Protein AF-A0A9P7DEC8-F1 (afdb_monomer_lite)

InterPro domains:
  IPR046521 Protein of unknown function DUF6698 [PF20414] (198-288)

Structure (mmCIF, N/CA/C/O backbone):
data_AF-A0A9P7DEC8-F1
#
_entry.id   AF-A0A9P7DEC8-F1
#
loop_
_atom_site.group_PDB
_atom_site.id
_atom_site.type_symbol
_atom_site.label_atom_id
_atom_site.label_alt_id
_atom_site.label_comp_id
_atom_site.label_asym_id
_atom_site.label_entity_id
_atom_site.label_seq_id
_atom_site.pdbx_PDB_ins_code
_atom_site.Cartn_x
_atom_site.Cartn_y
_atom_site.Cartn_z
_atom_site.occupancy
_atom_site.B_iso_or_equiv
_atom_site.auth_seq_id
_atom_site.auth_comp_id
_atom_site.auth_asym_id
_atom_site.auth_atom_id
_atom_site.pdbx_PDB_model_num
ATOM 1 N N . MET A 1 1 ? 18.904 -64.687 57.747 1.00 42.06 1 MET A N 1
ATOM 2 C CA . MET A 1 1 ? 20.093 -64.349 58.560 1.00 42.06 1 MET A CA 1
ATOM 3 C C . MET A 1 1 ? 20.927 -63.335 57.784 1.00 42.06 1 MET A C 1
ATOM 5 O O . MET A 1 1 ? 21.093 -63.550 56.596 1.00 42.06 1 MET A O 1
ATOM 9 N N . SER A 1 2 ? 21.363 -62.262 58.459 1.00 41.28 2 SER A N 1
ATOM 10 C CA . SER A 1 2 ? 22.351 -61.220 58.076 1.00 41.28 2 SER A CA 1
ATOM 11 C C . SER A 1 2 ? 22.176 -60.501 56.724 1.00 41.28 2 SER A C 1
ATOM 13 O O . SER A 1 2 ? 22.333 -61.101 55.676 1.00 41.28 2 SER A O 1
ATOM 15 N N . SER A 1 3 ? 21.764 -59.228 56.647 1.00 46.03 3 SER A N 1
ATOM 16 C CA . SER A 1 3 ? 22.391 -57.985 57.154 1.00 46.03 3 SER A CA 1
ATOM 17 C C . SER A 1 3 ? 23.745 -57.669 56.503 1.00 46.03 3 SER A C 1
ATOM 19 O O . SER A 1 3 ? 24.727 -58.303 56.864 1.00 46.03 3 SER A O 1
ATOM 21 N N . HIS A 1 4 ? 23.806 -56.650 55.625 1.00 46.88 4 HIS A N 1
ATOM 22 C CA . HIS A 1 4 ? 24.597 -55.422 55.854 1.00 46.88 4 HIS A CA 1
ATOM 23 C C . HIS A 1 4 ? 24.583 -54.399 54.687 1.00 46.88 4 HIS A C 1
ATOM 25 O O . HIS A 1 4 ? 24.879 -54.724 53.547 1.00 46.88 4 HIS A O 1
ATOM 31 N N . ARG A 1 5 ? 24.321 -53.139 55.085 1.00 43.47 5 ARG A N 1
ATOM 32 C CA . ARG A 1 5 ? 24.941 -51.847 54.693 1.00 43.47 5 ARG A CA 1
ATOM 33 C C . ARG A 1 5 ? 24.751 -51.222 53.283 1.00 43.47 5 ARG A C 1
ATOM 35 O O . ARG A 1 5 ? 25.344 -51.629 52.297 1.00 43.47 5 ARG A O 1
ATOM 42 N N . ARG A 1 6 ? 24.025 -50.084 53.297 1.00 48.94 6 ARG A N 1
ATOM 43 C CA . ARG A 1 6 ? 24.210 -48.820 52.514 1.00 48.94 6 ARG A CA 1
ATOM 44 C C . ARG A 1 6 ? 25.600 -48.174 52.817 1.00 48.94 6 ARG A C 1
ATOM 46 O O . ARG A 1 6 ? 26.180 -48.638 53.801 1.00 48.94 6 ARG A O 1
ATOM 53 N N . PRO A 1 7 ? 26.118 -47.091 52.157 1.00 55.97 7 PRO A N 1
ATOM 54 C CA . PRO A 1 7 ? 25.408 -46.001 51.442 1.00 55.97 7 PRO A CA 1
ATOM 55 C C . PRO A 1 7 ? 26.102 -45.372 50.199 1.00 55.97 7 PRO A C 1
ATOM 57 O O . PRO A 1 7 ? 27.240 -45.679 49.871 1.00 55.97 7 PRO A O 1
ATOM 60 N N . GLY A 1 8 ? 25.420 -44.420 49.546 1.00 45.41 8 GLY A N 1
ATOM 61 C CA . GLY A 1 8 ? 26.012 -43.540 48.529 1.00 45.41 8 GLY A CA 1
ATOM 62 C C . GLY A 1 8 ? 25.021 -42.515 47.976 1.00 45.41 8 GLY A C 1
ATOM 63 O O . GLY A 1 8 ? 24.227 -42.831 47.100 1.00 45.41 8 GLY A O 1
ATOM 64 N N . VAL A 1 9 ? 25.045 -41.315 48.553 1.00 48.75 9 VAL A N 1
ATOM 65 C CA . VAL A 1 9 ? 24.253 -40.124 48.211 1.00 48.75 9 VAL A CA 1
ATOM 66 C C . VAL A 1 9 ? 24.961 -39.344 47.103 1.00 48.75 9 VAL A C 1
ATOM 68 O O . VAL A 1 9 ? 26.158 -39.105 47.219 1.00 48.75 9 VAL A O 1
ATOM 71 N N . ALA A 1 10 ? 24.225 -38.874 46.095 1.00 43.75 10 ALA A N 1
ATOM 72 C CA . ALA A 1 10 ? 24.598 -37.700 45.308 1.00 43.75 10 ALA A CA 1
ATOM 73 C C . ALA A 1 10 ? 23.321 -37.000 44.823 1.00 43.75 10 ALA A C 1
ATOM 75 O O . ALA A 1 10 ? 22.647 -37.444 43.895 1.00 43.75 10 ALA A O 1
ATOM 76 N N . SER A 1 11 ? 22.976 -35.927 45.527 1.00 45.75 11 SER A N 1
ATOM 77 C CA . SER A 1 11 ? 21.953 -34.956 45.162 1.00 45.75 11 SER A CA 1
ATOM 78 C C . SER A 1 11 ? 22.576 -33.950 44.195 1.00 45.75 11 SER A C 1
ATOM 80 O O . SER A 1 11 ? 23.553 -33.300 44.557 1.00 45.75 11 SER A O 1
ATOM 82 N N . SER A 1 12 ? 22.021 -33.788 42.995 1.00 45.94 12 SER A N 1
ATOM 83 C CA . SER A 1 12 ? 22.336 -32.658 42.115 1.00 45.94 12 SER A CA 1
ATOM 84 C C . SER A 1 12 ? 21.104 -31.765 41.994 1.00 45.94 12 SER A C 1
ATOM 86 O O . SER A 1 12 ? 20.221 -31.998 41.166 1.00 45.94 12 SER A O 1
ATOM 88 N N . SER A 1 13 ? 21.041 -30.762 42.865 1.00 40.50 13 SER A N 1
ATOM 89 C CA . SER A 1 13 ? 20.207 -29.574 42.713 1.00 40.50 13 SER A CA 1
ATOM 90 C C . SER A 1 13 ? 20.691 -28.790 41.494 1.00 40.50 13 SER A C 1
ATOM 92 O O . SER A 1 13 ? 21.850 -28.386 41.433 1.00 40.50 13 SER A O 1
ATOM 94 N N . SER A 1 14 ? 19.817 -28.606 40.511 1.00 46.81 14 SER A N 1
ATOM 95 C CA . SER A 1 14 ? 20.011 -27.641 39.429 1.00 46.81 14 SER A CA 1
ATOM 96 C C . SER A 1 14 ? 19.002 -26.523 39.647 1.00 46.81 14 SER A C 1
ATOM 98 O O . SER A 1 14 ? 17.830 -26.649 39.301 1.00 46.81 14 SER A O 1
ATOM 100 N N . ASP A 1 15 ? 19.470 -25.461 40.295 1.00 49.22 15 ASP A N 1
ATOM 101 C CA . ASP A 1 15 ? 18.764 -24.189 40.366 1.00 49.22 15 ASP A CA 1
ATOM 102 C C . ASP A 1 15 ? 18.720 -23.557 38.961 1.00 49.22 15 ASP A C 1
ATOM 104 O O . ASP A 1 15 ? 19.733 -23.574 38.251 1.00 49.22 15 ASP A O 1
ATOM 108 N N . PRO A 1 16 ? 17.576 -23.012 38.516 1.00 61.03 16 PRO A N 1
ATOM 109 C CA . PRO A 1 16 ? 17.526 -22.199 37.311 1.00 61.03 16 PRO A CA 1
ATOM 110 C C . PRO A 1 16 ? 18.126 -20.809 37.590 1.00 61.03 16 PRO A C 1
ATOM 112 O O . PRO A 1 16 ? 17.883 -20.245 38.657 1.00 61.03 16 PRO A O 1
ATOM 115 N N . PRO A 1 17 ? 18.890 -20.229 36.649 1.00 56.72 17 PRO A N 1
ATOM 116 C CA . PRO A 1 17 ? 19.452 -18.900 36.826 1.00 56.72 17 PRO A CA 1
ATOM 117 C C . PRO A 1 17 ? 18.365 -17.825 36.731 1.00 56.72 17 PRO A C 1
ATOM 119 O O . PRO A 1 17 ? 17.584 -17.793 35.776 1.00 56.72 17 PRO A O 1
ATOM 122 N N . ASP A 1 18 ? 18.379 -16.924 37.712 1.00 43.38 18 ASP A N 1
ATOM 123 C CA . ASP A 1 18 ? 17.716 -15.626 37.678 1.00 43.38 18 ASP A CA 1
ATOM 124 C C . ASP A 1 18 ? 18.111 -14.867 36.405 1.00 43.38 18 ASP A C 1
ATOM 126 O O . ASP A 1 18 ? 19.265 -14.480 36.213 1.00 43.38 18 ASP A O 1
ATOM 130 N N . SER A 1 19 ? 17.135 -14.644 35.528 1.00 46.44 19 SER A N 1
ATOM 131 C CA . SER A 1 19 ? 17.256 -13.761 34.370 1.00 46.44 19 SER A CA 1
ATOM 132 C C . SER A 1 19 ? 16.466 -12.478 34.619 1.00 46.44 19 SER A C 1
ATOM 134 O O . SER A 1 19 ? 15.471 -12.206 33.947 1.00 46.44 19 SER A O 1
ATOM 136 N N . ASP A 1 20 ? 16.912 -11.708 35.609 1.00 40.16 20 ASP A N 1
ATOM 137 C CA . ASP A 1 20 ? 16.654 -10.274 35.689 1.00 40.16 20 ASP A CA 1
ATOM 138 C C . ASP A 1 20 ? 17.813 -9.528 35.016 1.00 40.16 20 ASP A C 1
ATOM 140 O O . ASP A 1 20 ? 18.965 -9.946 35.100 1.00 40.16 20 ASP A O 1
ATOM 144 N N . SER A 1 21 ? 17.496 -8.387 34.398 1.00 50.75 21 SER A N 1
ATOM 145 C CA . SER A 1 21 ? 18.398 -7.494 33.652 1.00 50.75 21 SER A CA 1
ATOM 146 C C . SER A 1 21 ? 18.650 -7.892 32.195 1.00 50.75 21 SER A C 1
ATOM 148 O O . SER A 1 21 ? 19.489 -8.730 31.897 1.00 50.75 21 SER A O 1
ATOM 150 N N . ILE A 1 22 ? 17.927 -7.238 31.277 1.00 38.53 22 ILE A N 1
ATOM 151 C CA . ILE A 1 22 ? 18.452 -6.450 30.139 1.00 38.53 22 ILE A CA 1
ATOM 152 C C . ILE A 1 22 ? 17.227 -5.930 29.368 1.00 38.53 22 ILE A C 1
ATOM 154 O O . ILE A 1 22 ? 16.686 -6.619 28.519 1.00 38.53 22 ILE A O 1
ATOM 158 N N . TYR A 1 23 ? 16.785 -4.704 29.659 1.00 37.09 23 TYR A N 1
ATOM 159 C CA . TYR A 1 23 ? 16.156 -3.806 28.676 1.00 37.09 23 TYR A CA 1
ATOM 160 C C . TYR A 1 23 ? 16.344 -2.360 29.145 1.00 37.09 23 TYR A C 1
ATOM 162 O O . TYR A 1 23 ? 15.423 -1.671 29.573 1.00 37.09 23 TYR A O 1
ATOM 170 N N . ALA A 1 24 ? 17.586 -1.896 29.049 1.00 43.28 24 ALA A N 1
ATOM 171 C CA . ALA A 1 24 ? 17.902 -0.481 28.973 1.00 43.28 24 ALA A CA 1
ATOM 172 C C . ALA A 1 24 ? 18.707 -0.266 27.690 1.00 43.28 24 ALA A C 1
ATOM 174 O O . ALA A 1 24 ? 19.912 -0.499 27.666 1.00 43.28 24 ALA A O 1
ATOM 175 N N . ARG A 1 25 ? 18.042 0.150 26.606 1.00 37.34 25 ARG A N 1
ATOM 176 C CA . ARG A 1 25 ? 18.685 0.914 25.529 1.00 37.34 25 ARG A CA 1
ATOM 177 C C . ARG A 1 25 ? 17.659 1.682 24.705 1.00 37.34 25 ARG A C 1
ATOM 179 O O . ARG A 1 25 ? 16.597 1.175 24.359 1.00 37.34 25 ARG A O 1
ATOM 186 N N . GLY A 1 26 ? 18.003 2.949 24.499 1.00 32.50 26 GLY A N 1
ATOM 187 C CA . GLY A 1 26 ? 17.147 4.038 24.063 1.00 32.50 26 GLY A CA 1
ATOM 188 C C . GLY A 1 26 ? 16.519 3.858 22.689 1.00 32.50 26 GLY A C 1
ATOM 189 O O . GLY A 1 26 ? 17.175 3.504 21.715 1.00 32.50 26 GLY A O 1
ATOM 190 N N . SER A 1 27 ? 15.238 4.205 22.621 1.00 35.66 27 SER A N 1
ATOM 191 C CA . SER A 1 27 ? 14.577 4.586 21.380 1.00 35.66 27 SER A CA 1
ATOM 192 C C . SER A 1 27 ? 14.987 6.018 21.030 1.00 35.66 27 SER A C 1
ATOM 194 O O . SER A 1 27 ? 14.482 6.976 21.611 1.00 35.66 27 SER A O 1
ATOM 196 N N . SER A 1 28 ? 15.924 6.157 20.093 1.00 37.62 28 SER A N 1
ATOM 197 C CA . SER A 1 28 ? 16.089 7.381 19.310 1.00 37.62 28 SER A CA 1
ATOM 198 C C . SER A 1 28 ? 14.991 7.382 18.249 1.00 37.62 28 SER A C 1
ATOM 200 O O . SER A 1 28 ? 15.060 6.650 17.265 1.00 37.62 28 SER A O 1
ATOM 202 N N . VAL A 1 29 ? 13.926 8.137 18.504 1.00 37.69 29 VAL A N 1
ATOM 203 C CA . VAL A 1 29 ? 12.874 8.410 17.525 1.00 37.69 29 VAL A CA 1
ATOM 204 C C . VAL A 1 29 ? 13.314 9.648 16.755 1.00 37.69 29 VAL A C 1
ATOM 206 O O . VAL A 1 29 ? 13.216 10.764 17.260 1.00 37.69 29 VAL A O 1
ATOM 209 N N . THR A 1 30 ? 13.813 9.464 15.535 1.00 39.16 30 THR A N 1
ATOM 210 C CA . THR A 1 30 ? 13.961 10.566 14.583 1.00 39.16 30 THR A CA 1
ATOM 211 C C . THR A 1 30 ? 12.569 10.965 14.105 1.00 39.16 30 THR A C 1
ATOM 213 O O . THR A 1 30 ? 11.905 10.236 13.368 1.00 39.16 30 THR A O 1
ATOM 216 N N . SER A 1 31 ? 12.117 12.120 14.575 1.00 33.78 31 SER A N 1
ATOM 217 C CA . SER A 1 31 ? 10.927 12.823 14.116 1.00 33.78 31 SER A CA 1
ATOM 218 C C . SER A 1 31 ? 11.066 13.199 12.639 1.00 33.78 31 SER A C 1
ATOM 220 O O . SER A 1 31 ? 11.892 14.043 12.294 1.00 33.78 31 SER A O 1
ATOM 222 N N . PHE A 1 32 ? 10.242 12.609 11.775 1.00 33.56 32 PHE A N 1
ATOM 223 C CA . PHE A 1 32 ? 9.966 13.170 10.454 1.00 33.56 32 PHE A CA 1
ATOM 224 C C . PHE A 1 32 ? 8.948 14.302 10.644 1.00 33.56 32 PHE A C 1
ATOM 226 O O . PHE A 1 32 ? 7.754 14.064 10.823 1.00 33.56 32 PHE A O 1
ATOM 233 N N . ASP A 1 33 ? 9.453 15.533 10.696 1.00 34.88 33 ASP A N 1
ATOM 234 C CA . ASP A 1 33 ? 8.650 16.751 10.666 1.00 34.88 33 ASP A CA 1
ATOM 235 C C . ASP A 1 33 ? 8.065 16.915 9.258 1.00 34.88 33 ASP A C 1
ATOM 237 O O . ASP A 1 33 ? 8.770 17.046 8.257 1.00 34.88 33 ASP A O 1
ATOM 241 N N . SER A 1 34 ? 6.747 16.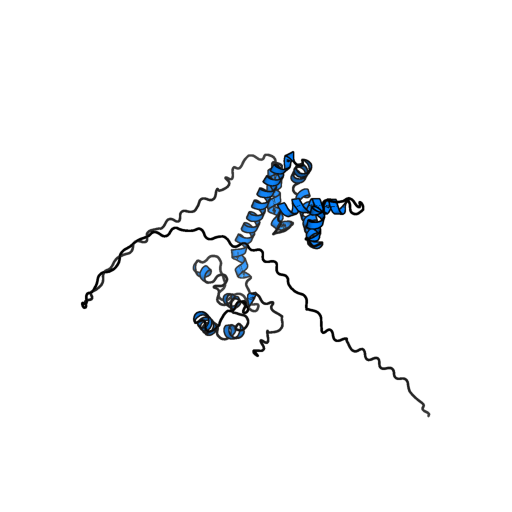833 9.161 1.00 37.81 34 SER A N 1
ATOM 242 C CA . SER A 1 34 ? 5.994 17.223 7.973 1.00 37.81 34 SER A CA 1
ATOM 243 C C . SER A 1 34 ? 4.748 17.946 8.446 1.00 37.81 34 SER A C 1
ATOM 245 O O . SER A 1 34 ? 3.626 17.455 8.338 1.00 37.81 34 SER A O 1
ATOM 247 N N . SER A 1 35 ? 4.975 19.118 9.033 1.00 36.97 35 SER A N 1
ATOM 248 C CA . SER A 1 35 ? 3.932 20.079 9.356 1.00 36.97 35 SER A CA 1
ATOM 249 C C . SER A 1 35 ? 3.588 20.915 8.108 1.00 36.97 35 SER A C 1
ATOM 251 O O . SER A 1 35 ? 4.439 21.658 7.611 1.00 36.97 35 SER A O 1
ATOM 253 N N . PRO A 1 36 ? 2.365 20.822 7.552 1.00 38.81 36 PRO A N 1
ATOM 254 C CA . PRO A 1 36 ? 1.931 21.701 6.473 1.00 38.81 36 PRO A CA 1
ATOM 255 C C . PRO A 1 36 ? 1.696 23.125 6.998 1.00 38.81 36 PRO A C 1
ATOM 257 O O . PRO A 1 36 ? 0.924 23.352 7.930 1.00 38.81 36 PRO A O 1
ATOM 260 N N . GLN A 1 37 ? 2.364 24.099 6.375 1.00 42.78 37 GLN A N 1
ATOM 261 C CA . GLN A 1 37 ? 2.234 25.520 6.699 1.00 42.78 37 GLN A CA 1
ATOM 262 C C . GLN A 1 37 ? 0.798 26.040 6.473 1.00 42.78 37 GLN A C 1
ATOM 264 O O . GLN A 1 37 ? 0.195 25.750 5.435 1.00 42.78 37 GLN A O 1
ATOM 269 N N . PRO A 1 38 ? 0.247 26.862 7.387 1.00 39.62 38 PRO A N 1
ATOM 270 C CA . PRO A 1 38 ? -1.066 27.468 7.215 1.00 39.62 38 PRO A CA 1
ATOM 271 C C . PRO A 1 38 ? -1.037 28.617 6.197 1.00 39.62 38 PRO A C 1
ATOM 273 O O . PRO A 1 38 ? -0.289 29.590 6.317 1.00 39.62 38 PRO A O 1
ATOM 276 N N . VAL A 1 39 ? -1.926 28.519 5.209 1.00 38.66 39 VAL A N 1
ATOM 277 C CA . VAL A 1 39 ? -2.214 29.561 4.218 1.00 38.66 39 VAL A CA 1
ATOM 278 C C . VAL A 1 39 ? -2.828 30.779 4.919 1.00 38.66 39 VAL A C 1
ATOM 280 O O . VAL A 1 39 ? -3.870 30.690 5.570 1.00 38.66 39 VAL A O 1
ATOM 283 N N . LYS A 1 40 ? -2.176 31.938 4.781 1.00 37.53 40 LYS A N 1
ATOM 284 C CA . LYS A 1 40 ? -2.627 33.230 5.315 1.00 37.53 40 LYS A CA 1
ATOM 285 C C . LYS A 1 40 ? -3.865 33.715 4.551 1.00 37.53 40 LYS A C 1
ATOM 287 O O . LYS A 1 40 ? -3.747 34.213 3.436 1.00 37.53 40 LYS A O 1
ATOM 292 N N . ILE A 1 41 ? -5.045 33.614 5.162 1.00 39.12 41 ILE A N 1
ATOM 293 C CA . ILE A 1 41 ? -6.266 34.283 4.686 1.00 39.12 41 ILE A CA 1
ATOM 294 C C . ILE A 1 41 ? -6.324 35.689 5.299 1.00 39.12 41 ILE A C 1
ATOM 296 O O . ILE A 1 41 ? -6.218 35.868 6.513 1.00 39.12 41 ILE A O 1
ATOM 300 N N . GLY A 1 42 ? -6.437 36.694 4.429 1.00 35.19 42 GLY A N 1
ATOM 301 C CA . GLY A 1 42 ? -6.367 38.113 4.761 1.00 35.19 42 GLY A CA 1
ATOM 302 C C . GLY A 1 42 ? -7.484 38.597 5.690 1.00 35.19 42 GLY A C 1
ATOM 303 O O . GLY A 1 42 ? -8.668 38.355 5.461 1.00 35.19 42 GLY A O 1
ATOM 304 N N . LYS A 1 43 ? -7.088 39.353 6.721 1.00 33.91 43 LYS A N 1
ATOM 305 C CA . LYS A 1 43 ? -7.984 40.119 7.594 1.00 33.91 43 LYS A CA 1
ATOM 306 C C . LYS A 1 43 ? -8.569 41.304 6.822 1.00 33.91 43 LYS A C 1
ATOM 308 O O . LYS A 1 43 ? -7.853 42.249 6.498 1.00 33.91 43 LYS A O 1
ATOM 313 N N . ARG A 1 44 ? -9.880 41.282 6.575 1.00 34.69 44 ARG A N 1
ATOM 314 C CA . ARG A 1 44 ? -10.648 42.482 6.220 1.00 34.69 44 ARG A CA 1
ATOM 315 C C . ARG A 1 44 ? -10.887 43.321 7.478 1.00 34.69 44 ARG A C 1
ATOM 317 O O . ARG A 1 44 ? -11.400 42.826 8.476 1.00 34.69 44 ARG A O 1
ATOM 324 N N . LYS A 1 45 ? -10.484 44.590 7.400 1.00 35.19 45 LYS A N 1
ATOM 325 C CA . LYS A 1 45 ? -10.819 45.681 8.323 1.00 35.19 45 LYS A CA 1
ATOM 326 C C . LYS A 1 45 ? -12.302 46.030 8.150 1.00 35.19 45 LYS A C 1
ATOM 328 O O . LYS A 1 45 ? -12.709 46.349 7.038 1.00 35.19 45 LYS A O 1
ATOM 333 N N . SER A 1 46 ? -13.068 46.058 9.234 1.00 36.06 46 SER A N 1
ATOM 334 C CA . SER A 1 46 ? -14.313 46.829 9.305 1.00 36.06 46 SER A CA 1
ATOM 335 C C . SER A 1 46 ? -14.418 47.470 10.683 1.00 36.06 46 SER A C 1
ATOM 337 O O . SER A 1 46 ? -14.528 46.796 11.703 1.00 36.06 46 SER A O 1
ATOM 339 N N . THR A 1 47 ? -14.301 48.788 10.672 1.00 32.81 47 THR A N 1
ATOM 340 C CA . THR A 1 47 ? -14.483 49.731 11.770 1.00 32.81 47 THR A CA 1
ATOM 341 C C . THR A 1 47 ? -15.965 50.042 11.961 1.00 32.81 47 THR A C 1
ATOM 343 O O . THR A 1 47 ? -16.605 50.416 10.982 1.00 32.81 47 THR A O 1
ATOM 346 N N . SER A 1 48 ? -16.466 50.000 13.196 1.00 33.66 48 SER A N 1
ATOM 347 C CA . SER A 1 48 ? -17.425 50.992 13.717 1.00 33.66 48 SER A CA 1
ATOM 348 C C . SER A 1 48 ? -17.710 50.743 15.200 1.00 33.66 48 SER A C 1
ATOM 350 O O . SER A 1 48 ? -18.126 49.653 15.589 1.00 33.66 48 SER A O 1
ATOM 352 N N . GLU A 1 49 ? -17.472 51.780 15.993 1.00 37.78 49 GLU A N 1
ATOM 353 C CA . GLU A 1 49 ? -17.763 51.921 17.422 1.00 37.78 49 GLU A CA 1
ATOM 354 C C . GLU A 1 49 ? -19.225 52.391 17.681 1.00 37.78 49 GLU A C 1
ATOM 356 O O . GLU A 1 49 ? -19.978 52.570 16.721 1.00 37.78 49 GLU A O 1
ATOM 361 N N . PRO A 1 50 ? -19.675 52.528 18.951 1.00 42.22 50 PRO A N 1
ATOM 362 C CA . PRO A 1 50 ? -21.008 52.118 19.389 1.00 42.22 50 PRO A CA 1
ATOM 363 C C . PRO A 1 50 ? -21.997 53.273 19.596 1.00 42.22 50 PRO A C 1
ATOM 365 O O . PRO A 1 50 ? -21.625 54.435 19.751 1.00 42.22 50 PRO A O 1
ATOM 368 N N . SER A 1 51 ? -23.279 52.934 19.745 1.00 33.28 51 SER A N 1
ATOM 369 C CA . SER A 1 51 ? -24.269 53.838 20.333 1.00 33.28 51 SER A CA 1
ATOM 370 C C . SER A 1 51 ? -25.305 53.101 21.193 1.00 33.28 51 SER A C 1
ATOM 372 O O . SER A 1 51 ? -25.479 51.886 21.135 1.00 33.28 51 SER A O 1
ATOM 374 N N . LYS A 1 52 ? -25.875 53.878 22.113 1.00 31.92 52 LYS A N 1
ATOM 375 C CA . LYS A 1 52 ? -26.442 53.513 23.413 1.00 31.92 52 LYS A CA 1
ATOM 376 C C . LYS A 1 52 ? -27.935 53.153 23.374 1.00 31.92 52 LYS A C 1
ATOM 378 O O . LYS A 1 52 ? -28.681 53.673 22.561 1.00 31.92 52 LYS A O 1
ATOM 383 N N . SER A 1 53 ? -28.336 52.421 24.421 1.00 31.20 53 SER A N 1
ATOM 384 C CA . SER A 1 53 ? -29.602 52.492 25.183 1.00 31.20 53 SER A CA 1
ATOM 385 C C . SER A 1 53 ? -30.952 52.331 24.471 1.00 31.20 53 SER A C 1
ATOM 387 O O . SER A 1 53 ? -31.305 53.140 23.626 1.00 31.20 53 SER A O 1
ATOM 389 N N . SER A 1 54 ? -31.807 51.444 25.000 1.00 34.84 54 SER A N 1
ATOM 390 C CA . SER A 1 54 ? -33.160 51.802 25.478 1.00 34.84 54 SER A CA 1
ATOM 391 C C . SER A 1 54 ? -33.933 50.575 25.990 1.00 34.84 54 SER A C 1
ATOM 393 O O . SER A 1 54 ? -33.907 49.499 25.402 1.00 34.84 54 SER A O 1
ATOM 395 N N . LYS A 1 55 ? -34.637 50.766 27.111 1.00 38.50 55 LYS A N 1
ATOM 396 C CA . LYS A 1 55 ? -35.608 49.854 27.734 1.00 38.50 55 LYS A CA 1
ATOM 397 C C . LYS A 1 55 ? -36.963 49.934 27.010 1.00 38.50 55 LYS A C 1
ATOM 399 O O . LYS A 1 55 ? -37.439 51.046 26.808 1.00 38.50 55 LYS A O 1
ATOM 404 N N . ARG A 1 56 ? -37.658 48.800 26.818 1.00 33.31 56 ARG A N 1
ATOM 405 C CA . ARG A 1 56 ? -39.122 48.570 27.035 1.00 33.31 56 ARG A CA 1
ATOM 406 C C . ARG A 1 56 ? -39.514 47.195 26.452 1.00 33.31 56 ARG A C 1
ATOM 408 O O . ARG A 1 56 ? -39.136 46.881 25.340 1.00 33.31 56 ARG A O 1
ATOM 415 N N . LYS A 1 57 ? -40.027 46.246 27.247 1.00 33.06 57 LYS A N 1
ATOM 416 C CA . LYS A 1 57 ? -41.421 46.023 27.715 1.00 33.06 57 LYS A CA 1
ATOM 417 C C . LYS A 1 57 ? -42.325 45.331 26.662 1.00 33.06 57 LYS A C 1
ATOM 419 O O . LYS A 1 57 ? -42.851 45.993 25.786 1.00 33.06 57 LYS A O 1
ATOM 424 N N . ARG A 1 58 ? -42.510 44.012 26.863 1.00 39.56 58 ARG A N 1
ATOM 425 C CA . ARG A 1 58 ? -43.657 43.107 26.570 1.00 39.56 58 ARG A CA 1
ATOM 426 C C . ARG A 1 58 ? -44.500 43.308 25.291 1.00 39.56 58 ARG A C 1
ATOM 428 O O . ARG A 1 58 ? -45.228 44.289 25.215 1.00 39.56 58 ARG A O 1
ATOM 435 N N . LYS A 1 59 ? -44.638 42.235 24.493 1.00 31.56 59 LYS A N 1
ATOM 436 C CA . LYS A 1 59 ? -45.912 41.523 24.199 1.00 31.56 59 LYS A CA 1
ATOM 437 C C . LYS A 1 59 ? -45.671 40.316 23.271 1.00 31.56 59 LYS A C 1
ATOM 439 O O . LYS A 1 59 ? -44.903 40.430 22.327 1.00 31.56 59 LYS A O 1
ATOM 444 N N . ALA A 1 60 ? -46.337 39.193 23.556 1.00 38.78 60 ALA A N 1
ATOM 445 C CA . ALA A 1 60 ? -46.604 38.125 22.583 1.00 38.78 60 ALA A CA 1
ATOM 446 C C . ALA A 1 60 ? -47.618 38.632 21.534 1.00 38.78 60 ALA A C 1
ATOM 448 O O . ALA A 1 60 ? -48.364 39.569 21.855 1.00 38.78 60 ALA A O 1
ATOM 449 N N . PRO A 1 61 ? -47.646 38.066 20.312 1.00 44.31 61 PRO A N 1
ATOM 450 C CA . PRO A 1 61 ? -48.611 36.986 20.061 1.00 44.31 61 PRO A CA 1
ATOM 451 C C . PRO A 1 61 ? -48.190 35.907 19.029 1.00 44.31 61 PRO A C 1
ATOM 453 O O . PRO A 1 61 ? -47.318 36.105 18.193 1.00 44.31 61 PRO A O 1
ATOM 456 N N . GLU A 1 62 ? -48.842 34.753 19.186 1.00 31.00 62 GLU A N 1
ATOM 457 C CA . GLU A 1 62 ? -49.446 33.833 18.199 1.00 31.00 62 GLU A CA 1
ATOM 458 C C . GLU A 1 62 ? -48.906 33.698 16.756 1.00 31.00 62 GLU A C 1
ATOM 460 O O . GLU A 1 62 ? -49.016 34.587 15.921 1.00 31.00 62 GLU A O 1
ATOM 465 N N . ASN A 1 63 ? -48.457 32.471 16.468 1.00 36.72 63 ASN A N 1
ATOM 466 C CA . ASN A 1 63 ? -49.034 31.512 15.509 1.00 36.72 63 ASN A CA 1
ATOM 467 C C . ASN A 1 63 ? -49.390 31.976 14.075 1.00 36.72 63 ASN A C 1
ATOM 469 O O . ASN A 1 63 ? -50.473 32.481 13.805 1.00 36.72 63 ASN A O 1
ATOM 473 N N . SER A 1 64 ? -48.518 31.633 13.129 1.00 34.09 64 SER A N 1
ATOM 474 C CA . SER A 1 64 ? -48.818 31.157 11.764 1.00 34.09 64 SER A CA 1
ATOM 475 C C . SER A 1 64 ? -47.508 30.511 11.278 1.00 34.09 64 SER A C 1
ATOM 477 O O . SER A 1 64 ? -46.438 31.068 11.478 1.00 34.09 64 SER A O 1
ATOM 479 N N . GLY A 1 65 ? -47.455 29.242 10.883 1.00 44.50 65 GLY A N 1
ATOM 480 C CA . GLY A 1 65 ? -48.220 28.686 9.778 1.00 44.50 65 GLY A CA 1
ATOM 481 C C . GLY A 1 65 ? -47.494 28.962 8.461 1.00 44.50 65 GLY A C 1
ATOM 482 O O . GLY A 1 65 ? -48.117 29.497 7.557 1.00 44.50 65 GLY A O 1
ATOM 483 N N . GLU A 1 66 ? -46.192 28.654 8.371 1.00 36.19 66 GLU A N 1
ATOM 484 C CA . GLU A 1 66 ? -45.438 28.715 7.113 1.00 36.19 66 GLU A CA 1
ATOM 485 C C . GLU A 1 66 ? -44.800 27.360 6.792 1.00 36.19 66 GLU A C 1
ATOM 487 O O . GLU A 1 66 ? -43.929 26.829 7.484 1.00 36.19 66 GLU A O 1
ATOM 492 N N . GLU A 1 67 ? -45.345 26.810 5.718 1.00 41.62 67 GLU A N 1
ATOM 4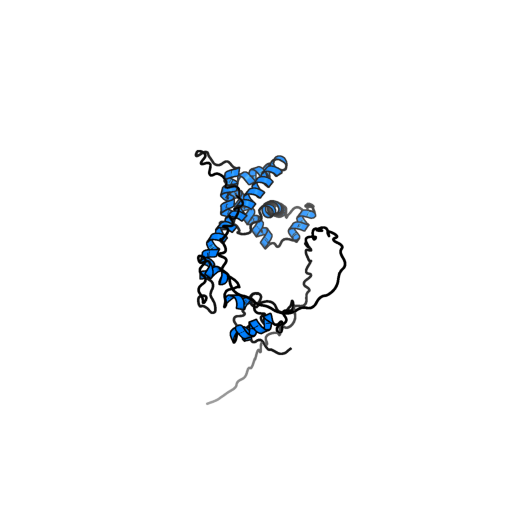93 C CA . GLU A 1 67 ? -44.966 25.645 4.946 1.00 41.62 67 GLU A CA 1
ATOM 494 C C . GLU A 1 67 ? -43.588 25.900 4.310 1.00 41.62 67 GLU A C 1
ATOM 496 O O . GLU A 1 67 ? -43.438 26.738 3.424 1.00 41.62 67 GLU A O 1
ATOM 501 N N . LEU A 1 68 ? -42.546 25.223 4.803 1.00 37.47 68 LEU A N 1
ATOM 502 C CA . LEU A 1 68 ? -41.203 25.318 4.229 1.00 37.47 68 LEU A CA 1
ATOM 503 C C . LEU A 1 68 ? -41.055 24.312 3.087 1.00 37.47 68 LEU A C 1
ATOM 505 O O . LEU A 1 68 ? -40.867 23.112 3.304 1.00 37.47 68 LEU A O 1
ATOM 509 N N . GLU A 1 69 ? -41.114 24.844 1.867 1.00 35.22 69 GLU A N 1
ATOM 510 C CA . GLU A 1 69 ? -40.685 24.192 0.636 1.00 35.22 69 GLU A CA 1
ATOM 511 C C . GLU A 1 69 ? -39.286 23.578 0.802 1.00 35.22 69 GLU A C 1
ATOM 513 O O . GLU A 1 69 ? -38.286 24.253 1.072 1.00 35.22 69 GLU A O 1
ATOM 518 N N . ILE A 1 70 ? -39.205 22.262 0.611 1.00 36.97 70 ILE A N 1
ATOM 519 C CA . ILE A 1 70 ? -37.942 21.531 0.553 1.00 36.97 70 ILE A CA 1
ATOM 520 C C . ILE A 1 70 ? -37.296 21.851 -0.796 1.00 36.97 70 ILE A C 1
ATOM 522 O O . ILE A 1 70 ? -37.574 21.215 -1.812 1.00 36.97 70 ILE A O 1
ATOM 526 N N . HIS A 1 71 ? -36.411 22.846 -0.805 1.00 34.44 71 HIS A N 1
ATOM 527 C CA . HIS A 1 71 ? -35.514 23.085 -1.926 1.00 34.44 71 HIS A CA 1
ATOM 528 C C . HIS A 1 71 ? -34.563 21.894 -2.100 1.00 34.44 71 HIS A C 1
ATOM 530 O O . HIS A 1 71 ? -33.649 21.653 -1.309 1.00 34.44 71 HIS A O 1
ATOM 536 N N . ASP A 1 72 ? -34.800 21.162 -3.183 1.00 38.28 72 ASP A N 1
ATOM 537 C CA . ASP A 1 72 ? -34.015 20.042 -3.677 1.00 38.28 72 ASP A CA 1
ATOM 538 C C . ASP A 1 72 ? -32.612 20.525 -4.100 1.00 38.28 72 ASP A C 1
ATOM 540 O O . ASP A 1 72 ? -32.378 21.021 -5.210 1.00 38.28 72 ASP A O 1
ATOM 544 N N . VAL A 1 73 ? -31.649 20.445 -3.177 1.00 38.69 73 VAL A N 1
ATOM 545 C CA . VAL A 1 73 ? -30.242 20.751 -3.454 1.00 38.69 73 VAL A CA 1
ATOM 546 C C . VAL A 1 73 ? -29.657 19.599 -4.269 1.00 38.69 73 VAL A C 1
ATOM 548 O O . VAL A 1 73 ? -29.096 18.640 -3.738 1.00 38.69 73 VAL A O 1
ATOM 551 N N . LYS A 1 74 ? -29.760 19.723 -5.598 1.00 37.94 74 LYS A N 1
ATOM 552 C CA . LYS A 1 74 ? -29.012 18.926 -6.580 1.00 37.94 74 LYS A CA 1
ATOM 553 C C . LYS A 1 74 ? -27.522 18.939 -6.231 1.00 37.94 74 LYS A C 1
ATOM 555 O O . LYS A 1 74 ? -26.786 19.870 -6.566 1.00 37.94 74 LYS A O 1
ATOM 560 N N . ALA A 1 75 ? -27.062 17.863 -5.599 1.00 42.81 75 ALA A N 1
ATOM 561 C CA . ALA A 1 75 ? -25.651 17.579 -5.421 1.00 42.81 75 ALA A CA 1
ATOM 562 C C . ALA A 1 75 ? -24.993 17.474 -6.805 1.00 42.81 75 ALA A C 1
ATOM 564 O O . ALA A 1 75 ? -25.234 16.535 -7.566 1.00 42.81 75 ALA A O 1
ATOM 565 N N . LYS A 1 76 ? -24.155 18.460 -7.143 1.00 40.59 76 LYS A N 1
ATOM 566 C CA . LYS A 1 76 ? -23.268 18.407 -8.305 1.00 40.59 76 LYS A CA 1
ATOM 567 C C . LYS A 1 76 ? -22.259 17.284 -8.075 1.00 40.59 76 LYS A C 1
ATOM 569 O O . LYS A 1 76 ? -21.214 17.480 -7.460 1.00 40.59 76 LYS A O 1
ATOM 574 N N . ALA A 1 77 ? -22.595 16.093 -8.559 1.00 42.34 77 ALA A N 1
ATOM 575 C CA . ALA A 1 77 ? -21.660 14.995 -8.698 1.00 42.34 77 ALA A CA 1
ATOM 576 C C . ALA A 1 77 ? -20.505 15.468 -9.590 1.00 42.34 77 ALA A C 1
ATOM 578 O O . ALA A 1 77 ? -20.676 15.685 -10.791 1.00 42.34 77 ALA A O 1
ATOM 579 N N . SER A 1 78 ? -19.338 15.666 -8.977 1.00 45.94 78 SER A N 1
ATOM 580 C CA . SER A 1 78 ? -18.080 15.853 -9.689 1.00 45.94 78 SER A CA 1
ATOM 581 C C . SER A 1 78 ? -17.885 14.647 -10.608 1.00 45.94 78 SER A C 1
ATOM 583 O O . SER A 1 78 ? -17.680 13.520 -10.147 1.00 45.94 78 SER A O 1
ATOM 585 N N . LYS A 1 79 ? -18.057 14.872 -11.915 1.00 44.41 79 LYS A N 1
ATOM 586 C CA . LYS A 1 79 ? -17.839 13.873 -12.959 1.00 44.41 79 LYS A CA 1
ATOM 587 C C . LYS A 1 79 ? -16.353 13.527 -12.962 1.00 44.41 79 LYS A C 1
ATOM 589 O O . LYS A 1 79 ? -15.558 14.192 -13.616 1.00 44.41 79 LYS A O 1
ATOM 594 N N . ARG A 1 80 ? -15.978 12.478 -12.226 1.00 51.84 80 ARG A N 1
ATOM 595 C CA . ARG A 1 80 ? -14.716 11.774 -12.470 1.00 51.84 80 ARG A CA 1
ATOM 596 C C . ARG A 1 80 ? -14.719 11.319 -13.934 1.00 51.84 80 ARG A C 1
ATOM 598 O O . ARG A 1 80 ? -15.768 10.846 -14.386 1.00 51.84 80 ARG A O 1
ATOM 605 N N . PRO A 1 81 ? -13.607 11.453 -14.672 1.00 38.81 81 PRO A N 1
ATOM 606 C CA . PRO A 1 81 ? -13.532 10.947 -16.030 1.00 38.81 81 PRO A CA 1
ATOM 607 C C . PRO A 1 81 ? -13.765 9.436 -15.981 1.00 38.81 81 PRO A C 1
ATOM 609 O O . PRO A 1 81 ? -12.947 8.673 -15.471 1.00 38.81 81 PRO A O 1
ATOM 612 N N . ARG A 1 82 ? -14.940 9.008 -16.452 1.00 42.78 82 ARG A N 1
ATOM 613 C CA . ARG A 1 82 ? -15.167 7.616 -16.823 1.00 42.78 82 ARG A CA 1
ATOM 614 C C . ARG A 1 82 ? -14.245 7.366 -18.006 1.00 42.78 82 ARG A C 1
ATOM 616 O O . ARG A 1 82 ? -14.439 7.991 -19.047 1.00 42.78 82 ARG A O 1
ATOM 623 N N . LEU A 1 83 ? -13.257 6.492 -17.823 1.00 49.97 83 LEU A N 1
ATOM 624 C CA . LEU A 1 83 ? -12.597 5.820 -18.936 1.00 49.97 83 LEU A CA 1
ATOM 625 C C . LEU A 1 83 ? -13.716 5.268 -19.816 1.00 49.97 83 LEU A C 1
ATOM 627 O O . LEU A 1 83 ? -14.497 4.422 -19.383 1.00 49.97 83 LEU A O 1
ATOM 631 N N . GLN A 1 84 ? -13.887 5.879 -20.985 1.00 42.84 84 GLN A N 1
ATOM 632 C CA . GLN A 1 84 ? -14.846 5.411 -21.965 1.00 42.84 84 GLN A CA 1
ATOM 633 C C . GLN A 1 84 ? -14.402 4.009 -22.362 1.00 42.84 84 GLN A C 1
ATOM 635 O O . GLN A 1 84 ? -13.293 3.833 -22.866 1.00 42.84 84 GLN A O 1
ATOM 640 N N . ASP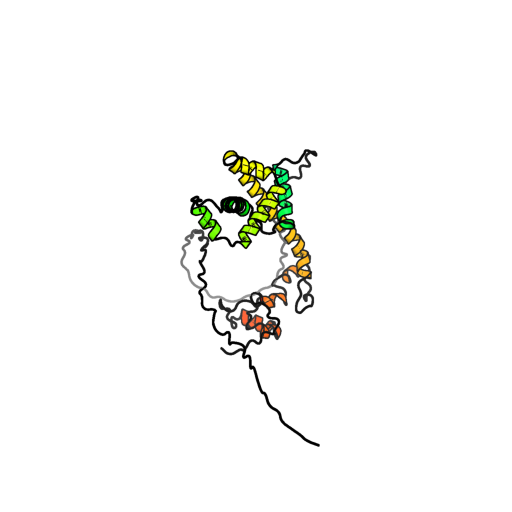 A 1 85 ? -15.272 3.034 -22.106 1.00 44.56 85 ASP A N 1
ATOM 641 C CA . ASP A 1 85 ? -15.167 1.663 -22.600 1.00 44.56 85 ASP A CA 1
ATOM 642 C C . ASP A 1 85 ? -15.385 1.687 -24.120 1.00 44.56 85 ASP A C 1
ATOM 644 O O . ASP A 1 85 ? -16.415 1.288 -24.664 1.00 44.56 85 ASP A O 1
ATOM 648 N N . ASN A 1 86 ? -14.405 2.240 -24.829 1.00 46.06 86 ASN A N 1
ATOM 649 C CA . ASN A 1 86 ? -14.291 2.087 -26.261 1.00 46.06 86 ASN A CA 1
ATOM 650 C C . ASN A 1 86 ? -13.837 0.650 -26.477 1.00 46.06 86 ASN A C 1
ATOM 652 O O . ASN A 1 86 ? -12.643 0.358 -26.445 1.00 46.06 86 ASN A O 1
ATOM 656 N N . ARG A 1 87 ? -14.819 -0.241 -26.656 1.00 52.06 87 ARG A N 1
ATOM 657 C CA . ARG A 1 87 ? -14.670 -1.600 -27.187 1.00 52.06 87 ARG A CA 1
ATOM 658 C C . ARG A 1 87 ? -14.007 -1.509 -28.569 1.00 52.06 87 ARG A C 1
ATOM 660 O O . ARG A 1 87 ? -14.663 -1.598 -29.600 1.00 52.06 87 ARG A O 1
ATOM 667 N N . LYS A 1 88 ? -12.701 -1.248 -28.584 1.00 53.72 88 LYS A N 1
ATOM 668 C CA . LYS A 1 88 ? -11.856 -1.388 -29.760 1.00 53.72 88 LYS A CA 1
ATOM 669 C C . LYS A 1 88 ? -11.733 -2.876 -30.055 1.00 53.72 88 LYS A C 1
ATOM 671 O O . LYS A 1 88 ? -11.713 -3.710 -29.150 1.00 53.72 88 LYS A O 1
ATOM 676 N N . GLU A 1 89 ? -11.739 -3.167 -31.344 1.00 54.53 89 GLU A N 1
ATOM 677 C CA . GLU A 1 89 ? -11.579 -4.481 -31.949 1.00 54.53 89 GLU A CA 1
ATOM 678 C C . GLU A 1 89 ? -10.454 -5.284 -31.283 1.00 54.53 89 GLU A C 1
ATOM 680 O O . GLU A 1 89 ? -9.511 -4.708 -30.744 1.00 54.53 89 GLU A O 1
ATOM 685 N N . LYS A 1 90 ? -10.576 -6.618 -31.315 1.00 59.78 90 LYS A N 1
ATOM 686 C CA . LYS A 1 90 ? -9.675 -7.617 -30.709 1.00 59.78 90 LYS A CA 1
ATOM 687 C C . LYS A 1 90 ? -8.250 -7.585 -31.305 1.00 59.78 90 LYS A C 1
ATOM 689 O O . LYS A 1 90 ? -7.792 -8.575 -31.867 1.00 59.78 90 LYS A O 1
ATOM 694 N N . GLY A 1 91 ? -7.557 -6.455 -31.222 1.00 70.31 91 GLY A N 1
ATOM 695 C CA . GLY A 1 91 ? -6.126 -6.346 -31.467 1.00 70.31 91 GLY A CA 1
ATOM 696 C C . GLY A 1 91 ? -5.348 -6.955 -30.305 1.00 70.31 91 GLY A C 1
ATOM 697 O O . GLY A 1 91 ? -5.828 -6.982 -29.169 1.00 70.31 91 GLY A O 1
ATOM 698 N N . ALA A 1 92 ? -4.149 -7.465 -30.586 1.00 82.50 92 ALA A N 1
ATOM 699 C CA . ALA A 1 92 ? -3.229 -7.880 -29.536 1.00 82.50 92 ALA A CA 1
ATOM 700 C C . ALA A 1 92 ? -2.960 -6.696 -28.589 1.00 82.50 92 ALA A C 1
ATOM 702 O O . ALA A 1 92 ? -2.745 -5.574 -29.047 1.00 82.50 92 ALA A O 1
ATOM 703 N N . LEU A 1 93 ? -2.991 -6.948 -27.276 1.00 88.19 93 LEU A N 1
ATOM 704 C CA . LEU A 1 93 ? -2.657 -5.947 -26.260 1.00 88.19 93 LEU A CA 1
ATOM 705 C C . LEU A 1 93 ? -1.253 -5.406 -26.530 1.00 88.19 93 LEU A C 1
ATOM 707 O O . LEU A 1 93 ? -0.319 -6.195 -26.716 1.00 88.19 93 LEU A O 1
ATOM 711 N N . THR A 1 94 ? -1.093 -4.082 -26.519 1.00 95.00 94 THR A N 1
ATOM 712 C CA . THR A 1 94 ? 0.238 -3.478 -26.634 1.00 95.00 94 THR A CA 1
ATOM 713 C C . THR A 1 94 ? 1.117 -3.924 -25.456 1.00 95.00 94 THR A C 1
ATOM 715 O O . THR A 1 94 ? 0.580 -4.265 -24.397 1.00 95.00 94 THR A O 1
ATOM 718 N N . PRO A 1 95 ? 2.458 -3.923 -25.577 1.00 96.38 95 PRO A N 1
ATOM 719 C CA . PRO A 1 95 ? 3.338 -4.276 -24.458 1.00 96.38 95 PRO A CA 1
ATOM 720 C C . PRO A 1 95 ? 3.044 -3.464 -23.185 1.00 96.38 95 PRO A C 1
ATOM 722 O O . PRO A 1 95 ? 3.006 -4.007 -22.083 1.00 96.38 95 PRO A O 1
ATOM 725 N N . ARG A 1 96 ? 2.712 -2.179 -23.354 1.00 96.50 96 ARG A N 1
ATOM 726 C CA . ARG A 1 96 ? 2.237 -1.294 -22.287 1.00 96.50 96 ARG A CA 1
ATOM 727 C C . ARG A 1 96 ? 0.931 -1.787 -21.658 1.00 96.50 96 ARG A C 1
ATOM 729 O O . ARG A 1 96 ? 0.857 -1.902 -20.438 1.00 96.50 96 ARG A O 1
ATOM 736 N N . ASP A 1 97 ? -0.079 -2.134 -22.459 1.00 96.50 97 ASP A N 1
ATOM 737 C CA . ASP A 1 97 ? -1.355 -2.655 -21.942 1.00 96.50 97 ASP A CA 1
ATOM 738 C C . ASP A 1 97 ? -1.175 -3.969 -21.172 1.00 96.50 97 ASP A C 1
ATOM 740 O O . ASP A 1 97 ? -1.878 -4.212 -20.192 1.00 96.50 97 ASP A O 1
ATOM 744 N N . GLN A 1 98 ? -0.214 -4.807 -21.573 1.00 96.38 98 GLN A N 1
ATOM 745 C CA . GLN A 1 98 ? 0.128 -6.033 -20.850 1.00 96.38 98 GLN A CA 1
ATOM 746 C C . GLN A 1 98 ? 0.702 -5.722 -19.460 1.00 96.38 98 GLN A C 1
ATOM 748 O O . GLN A 1 98 ? 0.269 -6.331 -18.479 1.00 96.38 98 GLN A O 1
ATOM 753 N N . CYS A 1 99 ? 1.597 -4.730 -19.343 1.00 98.19 99 CYS A N 1
ATOM 754 C CA . CYS A 1 99 ? 2.092 -4.241 -18.051 1.00 98.19 99 CYS A CA 1
ATOM 755 C C . CYS A 1 99 ? 0.945 -3.742 -17.159 1.00 98.19 99 CYS A C 1
ATOM 757 O O . CYS A 1 99 ? 0.848 -4.126 -15.991 1.00 98.19 99 CYS A O 1
ATOM 759 N N . LEU A 1 100 ? 0.036 -2.933 -17.712 1.00 98.00 100 LEU A N 1
ATOM 760 C CA . LEU A 1 100 ? -1.116 -2.398 -16.980 1.00 98.00 100 LEU A CA 1
ATOM 761 C C . LEU A 1 100 ? -2.099 -3.493 -16.554 1.00 98.00 100 LEU A C 1
ATOM 763 O O . LEU A 1 100 ? -2.611 -3.474 -15.434 1.00 98.00 100 LEU A O 1
ATOM 767 N N . HIS A 1 101 ? -2.346 -4.475 -17.420 1.00 96.81 101 HIS A N 1
ATOM 768 C CA . HIS A 1 101 ? -3.164 -5.635 -17.091 1.00 96.81 101 HIS A CA 1
ATOM 769 C C . HIS A 1 101 ? -2.539 -6.437 -15.941 1.00 96.81 101 HIS A C 1
ATOM 771 O O . HIS A 1 101 ? -3.222 -6.739 -14.960 1.00 96.81 101 HIS A O 1
ATOM 777 N N . PHE A 1 102 ? -1.232 -6.710 -16.009 1.00 98.19 102 PHE A N 1
ATOM 778 C CA . PHE A 1 102 ? -0.506 -7.410 -14.951 1.00 98.19 102 PHE A CA 1
ATOM 779 C C . PHE A 1 102 ? -0.515 -6.637 -13.623 1.00 98.19 102 PHE A C 1
ATOM 781 O O . PHE A 1 102 ? -0.684 -7.240 -12.560 1.00 98.19 102 PHE A O 1
ATOM 788 N N . ALA A 1 103 ? -0.438 -5.302 -13.659 1.00 98.31 103 ALA A N 1
ATOM 789 C CA . ALA A 1 103 ? -0.490 -4.465 -12.460 1.00 98.31 103 ALA A CA 1
ATOM 790 C C . ALA A 1 103 ? -1.748 -4.696 -11.611 1.00 98.31 103 ALA A C 1
ATOM 792 O O . ALA A 1 103 ? -1.691 -4.610 -10.384 1.00 98.31 103 ALA A O 1
ATOM 793 N N . ARG A 1 104 ? -2.877 -5.068 -12.232 1.00 97.88 104 ARG A N 1
ATOM 794 C CA . ARG A 1 104 ? -4.122 -5.380 -11.508 1.00 97.88 104 ARG A CA 1
ATOM 795 C C . ARG A 1 104 ? -4.028 -6.650 -10.658 1.00 97.88 104 ARG A C 1
ATOM 797 O O . ARG A 1 104 ? -4.837 -6.840 -9.748 1.00 97.88 104 ARG A O 1
ATOM 804 N N . TRP A 1 105 ? -3.081 -7.535 -10.957 1.00 97.81 105 TRP A N 1
ATOM 805 C CA . TRP A 1 105 ? -2.864 -8.784 -10.228 1.00 97.81 105 TRP A CA 1
ATOM 806 C C . TRP A 1 105 ? -1.878 -8.628 -9.064 1.00 97.81 105 TRP A C 1
ATOM 808 O O . TRP A 1 105 ? -1.983 -9.357 -8.078 1.00 97.81 105 TRP A O 1
ATOM 818 N N . ILE A 1 106 ? -0.977 -7.639 -9.124 1.00 98.25 106 ILE A N 1
ATOM 819 C CA . ILE A 1 106 ? 0.071 -7.407 -8.114 1.00 98.25 106 ILE A CA 1
ATOM 820 C C . ILE A 1 106 ? -0.479 -7.381 -6.673 1.00 98.25 106 ILE A C 1
ATOM 822 O O . ILE A 1 106 ? 0.048 -8.138 -5.853 1.00 98.25 106 ILE A O 1
ATOM 826 N N . PRO A 1 107 ? -1.561 -6.639 -6.341 1.00 97.56 107 PRO A N 1
ATOM 827 C CA . PRO A 1 107 ? -2.060 -6.575 -4.963 1.00 97.56 107 PRO A CA 1
ATOM 828 C C . PRO A 1 107 ? -2.608 -7.901 -4.428 1.00 97.56 107 PRO A C 1
ATOM 830 O O . PRO A 1 107 ? -2.732 -8.068 -3.218 1.00 97.56 107 PRO A O 1
ATOM 833 N N . ARG A 1 108 ? -2.970 -8.824 -5.328 1.00 95.81 108 ARG A N 1
ATOM 834 C CA . ARG A 1 108 ? -3.628 -10.097 -5.007 1.00 95.81 108 ARG A CA 1
ATOM 835 C C . ARG A 1 108 ? -2.664 -11.281 -5.028 1.00 95.81 108 ARG A C 1
ATOM 837 O O . ARG A 1 108 ? -2.901 -12.255 -4.324 1.00 95.81 108 ARG A O 1
ATOM 844 N N . GLY A 1 109 ? -1.608 -11.213 -5.840 1.00 96.50 109 GLY A N 1
ATOM 845 C CA . GLY A 1 109 ? -0.698 -12.337 -6.085 1.00 96.50 109 GLY A CA 1
ATOM 846 C C . GLY A 1 109 ? 0.771 -12.103 -5.729 1.00 96.50 109 GLY A C 1
ATOM 847 O O . GLY A 1 109 ? 1.542 -13.064 -5.662 1.00 96.50 109 GLY A O 1
ATOM 848 N N . ILE A 1 110 ? 1.182 -10.851 -5.510 1.00 97.25 110 ILE A N 1
ATOM 849 C CA . ILE A 1 110 ? 2.575 -10.506 -5.196 1.00 97.25 110 ILE A CA 1
ATOM 850 C C . ILE A 1 110 ? 2.660 -9.861 -3.820 1.00 97.25 110 ILE A C 1
ATOM 852 O O . ILE A 1 110 ? 3.193 -10.481 -2.905 1.00 97.25 110 ILE A O 1
ATOM 856 N N . ASP A 1 111 ? 2.147 -8.640 -3.686 1.00 96.88 111 ASP A N 1
ATOM 857 C CA . ASP A 1 111 ? 2.190 -7.868 -2.447 1.00 96.88 111 ASP A CA 1
ATOM 858 C C . ASP A 1 111 ? 1.138 -6.748 -2.499 1.00 96.88 111 ASP A C 1
ATOM 860 O O . ASP A 1 111 ? 1.075 -5.973 -3.458 1.00 96.88 111 ASP A O 1
ATOM 864 N N . MET A 1 112 ? 0.299 -6.660 -1.463 1.00 95.50 112 MET A N 1
ATOM 865 C CA . MET A 1 112 ? -0.810 -5.699 -1.376 1.00 95.50 112 MET A CA 1
ATOM 866 C C . MET A 1 112 ? -0.344 -4.232 -1.269 1.00 95.50 112 MET A C 1
ATOM 868 O O . MET A 1 112 ? -1.084 -3.300 -1.620 1.00 95.50 112 MET A O 1
ATOM 872 N N . PHE A 1 113 ? 0.876 -4.011 -0.783 1.00 95.56 113 PHE A N 1
ATOM 873 C CA . PHE A 1 113 ? 1.477 -2.703 -0.541 1.00 9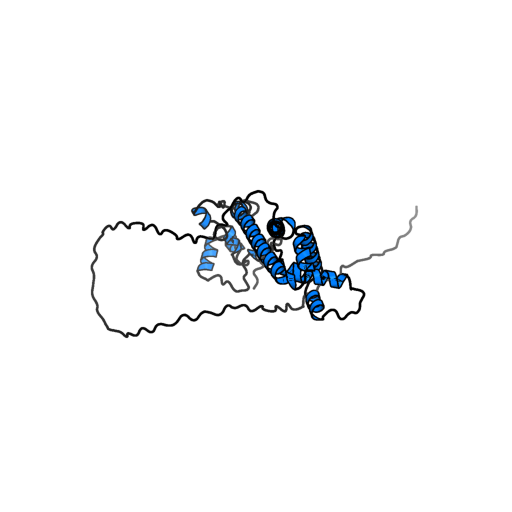5.56 113 PHE A CA 1
ATOM 874 C C . PHE A 1 113 ? 2.742 -2.474 -1.374 1.00 95.56 113 PHE A C 1
ATOM 876 O O . PHE A 1 113 ? 3.543 -1.608 -1.036 1.00 95.56 113 PHE A O 1
ATOM 883 N N . CYS A 1 114 ? 2.889 -3.193 -2.490 1.00 96.31 114 CYS A N 1
ATOM 884 C CA . CYS A 1 114 ? 4.008 -3.027 -3.407 1.00 96.31 114 CYS A CA 1
ATOM 885 C C . CYS A 1 114 ? 4.179 -1.557 -3.844 1.00 96.31 114 CYS A C 1
ATOM 887 O O . CYS A 1 114 ? 3.247 -0.945 -4.384 1.00 96.31 114 CYS A O 1
ATOM 889 N N . ILE A 1 115 ? 5.384 -1.018 -3.627 1.00 97.62 115 ILE A N 1
ATOM 890 C CA . ILE A 1 115 ? 5.819 0.295 -4.117 1.00 97.62 115 ILE A CA 1
ATOM 891 C C . ILE A 1 115 ? 6.771 0.059 -5.289 1.00 97.62 115 ILE A C 1
ATOM 893 O O . ILE A 1 115 ? 7.955 -0.222 -5.103 1.00 97.62 115 ILE A O 1
ATOM 897 N N . LEU A 1 116 ? 6.251 0.155 -6.511 1.00 97.81 116 LEU A N 1
ATOM 898 C CA . LEU A 1 116 ? 6.973 -0.230 -7.724 1.00 97.81 116 LEU A CA 1
ATOM 899 C C . LEU A 1 116 ? 8.273 0.550 -7.910 1.00 97.81 116 LEU A C 1
ATOM 901 O O . LEU A 1 116 ? 9.289 -0.050 -8.246 1.00 97.81 116 LEU A O 1
ATOM 905 N N . LYS A 1 117 ? 8.270 1.860 -7.643 1.00 96.88 117 LYS A N 1
ATOM 906 C CA . LYS A 1 117 ? 9.479 2.688 -7.781 1.00 96.88 117 LYS A CA 1
ATOM 907 C C . LYS A 1 117 ? 10.604 2.214 -6.869 1.00 96.88 117 LYS A C 1
ATOM 909 O O . LYS A 1 117 ? 11.743 2.128 -7.309 1.00 96.88 117 LYS A O 1
ATOM 914 N N . ASP A 1 118 ? 10.283 1.864 -5.626 1.00 96.00 118 ASP A N 1
ATOM 915 C CA . ASP A 1 118 ? 11.281 1.363 -4.684 1.00 96.00 118 ASP A CA 1
ATOM 916 C C . ASP A 1 118 ? 11.799 -0.003 -5.116 1.00 96.00 118 ASP A C 1
ATOM 918 O O . ASP A 1 118 ? 13.008 -0.213 -5.139 1.00 96.00 118 ASP A O 1
ATOM 922 N N . VAL A 1 119 ? 10.905 -0.902 -5.538 1.00 97.69 119 VAL A N 1
ATOM 923 C CA . VAL A 1 119 ? 11.282 -2.224 -6.057 1.00 97.69 119 VAL A CA 1
ATOM 924 C C . VAL A 1 119 ? 12.227 -2.101 -7.252 1.00 97.69 119 VAL A C 1
ATOM 926 O O . VAL A 1 119 ? 13.274 -2.737 -7.255 1.00 97.69 119 VAL A O 1
ATOM 929 N N . PHE A 1 120 ? 11.904 -1.257 -8.232 1.00 96.94 120 PHE A N 1
ATOM 930 C CA . PHE A 1 120 ? 12.706 -1.088 -9.448 1.00 96.94 120 PHE A CA 1
ATOM 931 C C . PHE A 1 120 ? 13.972 -0.253 -9.243 1.00 96.94 120 PHE A C 1
ATOM 933 O O . PHE A 1 120 ? 14.907 -0.380 -10.027 1.00 96.94 120 PHE A O 1
ATOM 940 N N . ARG A 1 121 ? 14.033 0.567 -8.191 1.00 93.88 121 ARG A N 1
ATOM 941 C CA . ARG A 1 121 ? 15.241 1.305 -7.809 1.00 93.88 121 ARG A CA 1
ATOM 942 C C . ARG A 1 121 ? 16.219 0.436 -7.024 1.00 93.88 121 ARG A C 1
ATOM 944 O O . ARG A 1 121 ? 17.411 0.483 -7.284 1.00 93.88 121 ARG A O 1
ATOM 951 N N . ILE A 1 122 ? 15.725 -0.325 -6.049 1.00 93.88 122 ILE A N 1
ATOM 952 C CA . ILE A 1 122 ? 16.566 -1.002 -5.052 1.00 93.88 122 ILE A CA 1
ATOM 953 C C . ILE A 1 122 ? 16.909 -2.435 -5.472 1.00 93.88 122 ILE A C 1
ATOM 955 O O . ILE A 1 122 ? 18.033 -2.874 -5.249 1.00 93.88 122 ILE A O 1
ATOM 959 N N . ALA A 1 123 ? 15.985 -3.179 -6.089 1.00 95.75 123 ALA A N 1
ATOM 960 C CA . ALA A 1 123 ? 16.238 -4.584 -6.418 1.00 95.75 123 ALA A CA 1
ATOM 961 C C . ALA A 1 123 ? 17.405 -4.799 -7.400 1.00 95.75 123 ALA A C 1
ATOM 963 O O . ALA A 1 123 ? 18.184 -5.715 -7.142 1.00 95.75 123 ALA A O 1
ATOM 964 N N . PRO A 1 124 ? 17.596 -3.976 -8.455 1.00 92.81 124 PRO A N 1
ATOM 965 C CA . PRO A 1 124 ? 18.774 -4.100 -9.312 1.00 92.81 124 PRO A CA 1
ATOM 966 C C . PRO A 1 124 ? 20.087 -3.874 -8.555 1.00 92.81 124 PRO A C 1
ATOM 968 O O . PRO A 1 124 ? 21.034 -4.616 -8.771 1.00 92.81 124 PRO A O 1
ATOM 971 N N . ILE A 1 125 ? 20.120 -2.918 -7.616 1.00 91.75 125 ILE A N 1
ATOM 972 C CA . ILE A 1 125 ? 21.297 -2.647 -6.771 1.00 91.75 125 ILE A CA 1
ATOM 973 C C . ILE A 1 125 ? 21.607 -3.859 -5.881 1.00 91.75 125 ILE A C 1
ATOM 975 O O . ILE A 1 125 ? 22.759 -4.251 -5.745 1.00 91.75 125 ILE A O 1
ATOM 979 N N . ILE A 1 126 ? 20.578 -4.489 -5.299 1.00 91.75 126 ILE A N 1
ATOM 980 C CA . ILE A 1 126 ? 20.743 -5.722 -4.511 1.00 91.75 126 ILE A CA 1
ATOM 981 C C . ILE A 1 126 ? 21.283 -6.862 -5.383 1.00 91.75 126 ILE A C 1
ATOM 983 O O . ILE A 1 126 ? 22.118 -7.637 -4.925 1.00 91.75 126 ILE A O 1
ATOM 987 N N . GLU A 1 127 ? 20.758 -7.024 -6.600 1.00 91.31 127 GLU A N 1
ATOM 988 C CA . GLU A 1 127 ? 21.167 -8.098 -7.509 1.00 91.31 127 GLU A CA 1
ATOM 989 C C . GLU A 1 127 ? 22.621 -7.931 -7.961 1.00 91.31 127 GLU A C 1
ATOM 991 O O . GLU A 1 127 ? 23.372 -8.903 -7.921 1.00 91.31 127 GLU A O 1
ATOM 996 N N . ASP A 1 128 ? 23.021 -6.701 -8.282 1.00 88.06 128 ASP A N 1
ATOM 997 C CA . ASP A 1 128 ? 24.389 -6.330 -8.648 1.00 88.06 128 ASP A CA 1
ATOM 998 C C . ASP A 1 128 ? 25.369 -6.554 -7.485 1.00 88.06 128 ASP A C 1
ATOM 1000 O O . ASP A 1 128 ? 26.331 -7.311 -7.611 1.00 88.06 128 ASP A O 1
ATOM 1004 N N . ALA A 1 129 ? 25.046 -6.033 -6.295 1.00 85.56 129 ALA A N 1
ATOM 1005 C CA . ALA A 1 129 ? 25.860 -6.225 -5.095 1.00 85.56 129 ALA A CA 1
ATOM 1006 C C . ALA A 1 129 ? 26.031 -7.707 -4.722 1.00 85.56 129 ALA A C 1
ATOM 1008 O O . ALA A 1 129 ? 27.067 -8.094 -4.196 1.00 85.56 129 ALA A O 1
ATOM 1009 N N . ARG A 1 130 ? 25.030 -8.559 -4.995 1.00 85.69 130 ARG A N 1
ATOM 1010 C CA . ARG A 1 130 ? 25.119 -10.014 -4.766 1.00 85.69 130 ARG A CA 1
ATOM 1011 C C . ARG A 1 130 ? 25.947 -10.745 -5.818 1.00 85.69 130 ARG A C 1
ATOM 1013 O O . ARG A 1 130 ? 26.491 -11.799 -5.504 1.00 85.69 130 ARG A O 1
ATOM 1020 N N . ALA A 1 131 ? 25.992 -10.241 -7.047 1.00 84.94 131 ALA A N 1
ATOM 1021 C CA . ALA A 1 131 ? 26.792 -10.819 -8.121 1.00 84.94 131 ALA A CA 1
ATOM 1022 C C . ALA A 1 131 ? 28.286 -10.485 -7.972 1.00 84.94 131 ALA A C 1
ATOM 1024 O O . ALA A 1 131 ? 29.121 -11.276 -8.400 1.00 84.94 131 ALA A O 1
ATOM 1025 N N . HIS A 1 132 ? 28.602 -9.359 -7.326 1.00 75.81 132 HIS A N 1
ATOM 1026 C CA . HIS A 1 132 ? 29.955 -8.818 -7.170 1.00 75.81 132 HIS A CA 1
ATOM 1027 C C . HIS A 1 132 ? 30.490 -8.880 -5.727 1.00 75.81 132 HIS A C 1
ATOM 1029 O O . HIS A 1 132 ? 31.332 -8.078 -5.348 1.00 75.81 132 HIS A O 1
ATOM 1035 N N . LEU A 1 133 ? 30.035 -9.845 -4.916 1.00 66.06 133 LEU A N 1
ATOM 1036 C CA . LEU A 1 133 ? 30.475 -10.008 -3.516 1.00 66.06 133 LEU A CA 1
ATOM 1037 C C . LEU A 1 133 ? 31.978 -10.322 -3.347 1.00 66.06 133 LEU A C 1
ATOM 1039 O O . LEU A 1 133 ? 32.466 -10.242 -2.222 1.00 66.06 133 LEU A O 1
ATOM 1043 N N . ASP A 1 134 ? 32.677 -10.680 -4.430 1.00 62.38 134 ASP A N 1
ATOM 1044 C CA . ASP A 1 134 ? 34.086 -11.105 -4.426 1.00 62.38 134 ASP A CA 1
ATOM 1045 C C . ASP A 1 134 ? 35.060 -10.050 -4.992 1.00 62.38 134 ASP A C 1
ATOM 1047 O O . ASP A 1 134 ? 36.272 -10.247 -4.920 1.00 62.38 134 ASP A O 1
ATOM 1051 N N . ASP A 1 135 ? 34.557 -8.942 -5.549 1.00 59.88 135 ASP A N 1
ATOM 1052 C CA . ASP A 1 135 ? 35.395 -7.821 -5.980 1.00 59.88 135 ASP A CA 1
ATOM 1053 C C . ASP A 1 135 ? 35.370 -6.752 -4.881 1.00 59.88 135 ASP A C 1
ATOM 1055 O O . ASP A 1 135 ? 34.323 -6.159 -4.618 1.00 59.88 135 ASP A O 1
ATOM 1059 N N . ASP A 1 136 ? 36.533 -6.445 -4.293 1.00 55.59 136 ASP A N 1
ATOM 1060 C CA . ASP A 1 136 ? 36.797 -5.236 -3.485 1.00 55.59 136 ASP A CA 1
ATOM 1061 C C . ASP A 1 136 ? 36.720 -3.963 -4.366 1.00 55.59 136 ASP A C 1
ATOM 1063 O O . ASP A 1 136 ? 37.563 -3.068 -4.315 1.00 55.59 136 ASP A O 1
ATOM 1067 N N . SER A 1 137 ? 35.744 -3.909 -5.269 1.00 56.59 137 SER A N 1
ATOM 1068 C CA . SER A 1 137 ? 35.435 -2.743 -6.068 1.00 56.59 137 SER A CA 1
ATOM 1069 C C . SER A 1 137 ? 34.721 -1.758 -5.159 1.00 56.59 137 SER A C 1
ATOM 1071 O O . SER A 1 137 ? 33.763 -2.125 -4.479 1.00 56.59 137 SER A O 1
ATOM 1073 N N . ASP A 1 138 ? 35.197 -0.513 -5.166 1.00 54.53 138 ASP A N 1
ATOM 1074 C CA . ASP A 1 138 ? 34.568 0.666 -4.570 1.00 54.53 138 ASP A CA 1
ATOM 1075 C C . ASP A 1 138 ? 33.164 0.901 -5.172 1.00 54.53 138 ASP A C 1
ATOM 1077 O O . ASP A 1 138 ? 32.919 1.875 -5.885 1.00 54.53 138 ASP A O 1
ATOM 1081 N N . ALA A 1 139 ? 32.230 -0.027 -4.958 1.00 56.91 139 ALA A N 1
ATOM 1082 C CA . ALA A 1 139 ? 30.834 0.135 -5.301 1.00 56.91 139 ALA A CA 1
ATOM 1083 C C . ALA A 1 139 ? 30.363 1.400 -4.587 1.00 56.91 139 ALA A C 1
ATOM 1085 O O . ALA A 1 139 ? 30.433 1.454 -3.358 1.00 56.91 139 ALA A O 1
ATOM 1086 N N . ASP A 1 140 ? 29.948 2.399 -5.380 1.00 65.31 140 ASP A N 1
ATOM 1087 C CA . ASP A 1 140 ? 29.585 3.755 -4.955 1.00 65.31 140 ASP A CA 1
ATOM 1088 C C . ASP A 1 140 ? 29.079 3.768 -3.506 1.00 65.31 140 ASP A C 1
ATOM 1090 O O . ASP A 1 140 ? 28.041 3.165 -3.213 1.00 65.31 140 ASP A O 1
ATOM 1094 N N . ASP A 1 141 ? 29.773 4.474 -2.603 1.00 67.94 141 ASP A N 1
ATOM 1095 C CA . ASP A 1 141 ? 29.451 4.568 -1.164 1.00 67.94 141 ASP A CA 1
ATOM 1096 C C . ASP A 1 141 ? 27.949 4.793 -0.895 1.00 67.94 141 ASP A C 1
ATOM 1098 O O . ASP A 1 141 ? 27.384 4.356 0.114 1.00 67.94 141 ASP A O 1
ATOM 1102 N N . MET A 1 142 ? 27.268 5.449 -1.837 1.00 68.06 142 MET A N 1
ATOM 1103 C CA . MET A 1 142 ? 25.830 5.686 -1.844 1.00 68.06 142 MET A CA 1
ATOM 1104 C C . MET A 1 142 ? 24.979 4.403 -1.928 1.00 68.06 142 MET A C 1
ATOM 1106 O O . MET A 1 142 ? 23.976 4.299 -1.217 1.00 68.06 142 MET A O 1
ATOM 1110 N N . HIS A 1 143 ? 25.342 3.422 -2.760 1.00 76.44 143 HIS A N 1
ATOM 1111 C CA . HIS A 1 143 ? 24.633 2.141 -2.881 1.00 76.44 143 HIS A CA 1
ATOM 1112 C C . HIS A 1 143 ? 24.798 1.297 -1.616 1.00 76.44 143 HIS A C 1
ATOM 1114 O O . HIS A 1 143 ? 23.807 0.799 -1.076 1.00 76.44 143 HIS A O 1
ATOM 1120 N N . ASN A 1 144 ? 26.017 1.226 -1.081 1.00 74.69 144 ASN A N 1
ATOM 1121 C CA . ASN A 1 144 ? 26.299 0.520 0.168 1.00 74.69 144 ASN A CA 1
ATOM 1122 C C . ASN A 1 144 ? 25.565 1.157 1.358 1.00 74.69 144 ASN A C 1
ATOM 1124 O O . ASN A 1 144 ? 24.949 0.451 2.160 1.00 74.69 144 ASN A O 1
ATOM 1128 N N . THR A 1 145 ? 25.519 2.491 1.420 1.00 80.88 145 THR A N 1
ATOM 1129 C CA . THR A 1 145 ? 24.746 3.221 2.438 1.00 80.88 145 THR A CA 1
ATOM 1130 C C . THR A 1 145 ? 23.244 2.942 2.324 1.00 80.88 145 THR A C 1
ATOM 1132 O O . THR A 1 145 ? 22.564 2.765 3.337 1.00 80.88 145 THR A O 1
ATOM 1135 N N . LEU A 1 146 ? 22.695 2.876 1.106 1.00 81.31 146 LEU A N 1
ATOM 1136 C CA . LEU A 1 146 ? 21.281 2.559 0.898 1.00 81.31 146 LEU A CA 1
ATOM 1137 C C . LEU A 1 146 ? 20.948 1.137 1.371 1.00 81.31 146 LEU A C 1
ATOM 1139 O O . LEU A 1 146 ? 19.951 0.950 2.067 1.00 81.31 146 LEU A O 1
ATOM 1143 N N . LEU A 1 147 ? 21.786 0.151 1.039 1.00 84.56 147 LEU A N 1
ATOM 1144 C CA . LEU A 1 147 ? 21.580 -1.247 1.424 1.00 84.56 147 LEU A CA 1
ATOM 1145 C C . LEU A 1 147 ? 21.759 -1.483 2.926 1.00 84.56 147 LEU A C 1
ATOM 1147 O O . LEU A 1 147 ? 20.985 -2.243 3.507 1.00 84.56 147 LEU A O 1
ATOM 1151 N N . ALA A 1 148 ? 22.711 -0.804 3.573 1.00 85.69 148 ALA A N 1
ATOM 1152 C CA . ALA A 1 148 ? 22.933 -0.903 5.018 1.00 85.69 148 ALA A CA 1
ATOM 1153 C C . ALA A 1 148 ? 21.712 -0.457 5.842 1.00 85.69 148 ALA A C 1
ATOM 1155 O O . ALA A 1 148 ? 21.476 -0.964 6.939 1.00 85.69 148 ALA A O 1
ATOM 1156 N N . ASN A 1 149 ? 20.902 0.455 5.297 1.00 88.81 149 ASN A N 1
ATOM 1157 C CA . ASN A 1 149 ? 19.682 0.946 5.936 1.00 88.81 149 ASN A CA 1
ATOM 1158 C C . ASN A 1 149 ? 18.461 0.030 5.731 1.00 88.81 149 ASN A C 1
ATOM 1160 O O . ASN A 1 149 ? 17.412 0.261 6.336 1.00 88.81 149 ASN A O 1
ATOM 1164 N N . ILE A 1 150 ? 18.566 -1.004 4.890 1.00 91.75 150 ILE A N 1
ATOM 1165 C CA . ILE A 1 150 ? 17.461 -1.908 4.559 1.00 91.75 150 ILE A CA 1
ATOM 1166 C C . ILE A 1 150 ? 17.765 -3.292 5.131 1.00 91.75 150 ILE A C 1
ATOM 1168 O O . ILE A 1 150 ? 18.779 -3.905 4.801 1.00 91.75 150 ILE A O 1
ATOM 1172 N N . SER A 1 151 ? 16.862 -3.821 5.962 1.00 94.06 151 SER A N 1
ATOM 1173 C CA . SER A 1 151 ? 17.026 -5.159 6.539 1.00 94.06 151 SER A CA 1
ATOM 1174 C C . SER A 1 151 ? 17.136 -6.237 5.456 1.00 94.06 151 SER A C 1
ATOM 1176 O O . SER A 1 151 ? 16.507 -6.147 4.399 1.00 94.06 151 SER A O 1
ATOM 1178 N N . LYS A 1 152 ? 17.896 -7.301 5.735 1.00 91.94 152 LYS A N 1
ATOM 1179 C CA . LYS A 1 152 ? 18.094 -8.415 4.794 1.00 91.94 152 LYS A CA 1
ATOM 1180 C C . LYS A 1 152 ? 16.771 -9.037 4.328 1.00 91.94 152 LYS A C 1
ATOM 1182 O O . LYS A 1 152 ? 16.599 -9.285 3.137 1.00 91.94 152 LYS A O 1
ATOM 1187 N N . ASP A 1 153 ? 15.813 -9.191 5.240 1.00 94.81 153 ASP A N 1
ATOM 1188 C CA . ASP A 1 153 ? 14.479 -9.715 4.923 1.00 94.81 153 ASP A CA 1
ATOM 1189 C C . ASP A 1 153 ? 13.728 -8.826 3.926 1.00 94.81 153 ASP A C 1
ATOM 1191 O O . ASP A 1 153 ? 13.094 -9.328 2.992 1.00 94.81 153 ASP A O 1
ATOM 1195 N N . MET A 1 154 ? 13.828 -7.502 4.094 1.00 94.00 154 MET A N 1
ATOM 1196 C CA . MET A 1 154 ? 13.230 -6.540 3.174 1.00 94.00 154 MET A CA 1
ATOM 1197 C C . MET A 1 154 ? 13.932 -6.583 1.814 1.00 94.00 154 MET A C 1
ATOM 1199 O O . MET A 1 154 ? 13.256 -6.630 0.790 1.00 94.00 154 MET A O 1
ATOM 1203 N N . GLN A 1 155 ? 15.267 -6.659 1.780 1.00 94.19 155 GLN A N 1
ATOM 1204 C CA . GLN A 1 155 ? 16.019 -6.820 0.530 1.00 94.19 155 GLN A CA 1
ATOM 1205 C C . GLN A 1 155 ? 15.573 -8.074 -0.240 1.00 94.19 155 GLN A C 1
ATOM 1207 O O . GLN A 1 155 ? 15.272 -8.008 -1.435 1.00 94.19 155 GLN A O 1
ATOM 1212 N N . ASP A 1 156 ? 15.457 -9.212 0.449 1.00 95.31 156 ASP A N 1
ATOM 1213 C CA . ASP A 1 156 ? 14.982 -10.459 -0.150 1.00 95.31 156 ASP A CA 1
ATOM 1214 C C . ASP A 1 156 ? 13.530 -10.349 -0.635 1.00 95.31 156 ASP A C 1
ATOM 1216 O O . ASP A 1 156 ? 13.186 -10.878 -1.696 1.00 95.31 156 ASP A O 1
ATOM 1220 N N . GLN A 1 157 ? 12.664 -9.647 0.101 1.00 96.12 157 GLN A N 1
ATOM 1221 C CA . GLN A 1 157 ? 11.294 -9.376 -0.333 1.00 96.12 157 GLN A CA 1
ATOM 1222 C C . GLN A 1 157 ? 11.264 -8.526 -1.608 1.00 96.12 157 GLN A C 1
ATOM 1224 O O . GLN A 1 157 ? 10.557 -8.887 -2.551 1.00 96.12 157 GLN A O 1
ATOM 1229 N N . MET A 1 158 ? 12.053 -7.453 -1.678 1.00 96.94 158 MET A N 1
ATOM 1230 C CA . MET A 1 158 ? 12.131 -6.576 -2.850 1.00 96.94 158 MET A CA 1
ATOM 1231 C C . MET A 1 158 ? 12.640 -7.318 -4.084 1.00 96.94 158 MET A C 1
ATOM 1233 O O . MET A 1 158 ? 12.016 -7.227 -5.142 1.00 96.94 158 MET A O 1
ATOM 1237 N N . LEU A 1 159 ? 13.693 -8.128 -3.944 1.00 96.69 159 LEU A N 1
ATOM 1238 C CA . LEU A 1 159 ? 14.226 -8.928 -5.046 1.00 96.69 159 LEU A CA 1
ATOM 1239 C C . LEU A 1 159 ? 13.208 -9.967 -5.545 1.00 96.69 159 LEU A C 1
ATOM 1241 O O . LEU A 1 159 ? 13.029 -10.136 -6.752 1.00 96.69 159 LEU A O 1
ATOM 1245 N N . ARG A 1 160 ? 12.481 -10.637 -4.636 1.00 97.81 160 ARG A N 1
ATOM 1246 C CA . ARG A 1 160 ? 11.399 -11.564 -5.015 1.00 97.81 160 ARG A CA 1
ATOM 1247 C C . ARG A 1 160 ? 10.268 -10.857 -5.761 1.00 97.81 160 ARG A C 1
ATOM 1249 O O . ARG A 1 160 ? 9.772 -11.402 -6.746 1.00 97.81 160 ARG A O 1
ATOM 1256 N N . MET A 1 161 ? 9.847 -9.677 -5.299 1.00 98.31 161 MET A N 1
ATOM 1257 C CA . MET A 1 161 ? 8.815 -8.886 -5.978 1.00 98.31 161 MET A CA 1
ATOM 1258 C C . MET A 1 161 ? 9.279 -8.466 -7.370 1.00 98.31 161 MET A C 1
ATOM 1260 O O . MET A 1 161 ? 8.559 -8.704 -8.336 1.00 98.31 161 MET A O 1
ATOM 1264 N N . PHE A 1 162 ? 10.493 -7.924 -7.482 1.00 98.38 162 PHE A N 1
ATOM 1265 C CA . PHE A 1 162 ? 11.088 -7.514 -8.751 1.00 98.38 162 PHE A CA 1
ATOM 1266 C C . PHE A 1 162 ? 11.092 -8.655 -9.772 1.00 98.38 162 PHE A C 1
ATOM 1268 O O . PHE A 1 162 ? 10.533 -8.505 -10.857 1.00 98.38 162 PHE A O 1
ATOM 1275 N N . LYS A 1 163 ? 11.606 -9.833 -9.390 1.00 97.88 163 LYS A N 1
ATOM 1276 C CA . LYS A 1 163 ? 11.645 -11.018 -10.263 1.00 97.88 163 LYS A CA 1
ATOM 1277 C C . LYS A 1 163 ? 10.254 -11.434 -10.729 1.00 97.88 163 LYS A C 1
ATOM 1279 O O . LYS A 1 163 ? 10.045 -11.639 -11.918 1.00 97.88 163 LYS A O 1
ATOM 1284 N N . LYS A 1 164 ? 9.274 -11.498 -9.821 1.00 98.31 164 LYS A N 1
ATOM 1285 C CA . LYS A 1 164 ? 7.885 -11.824 -10.187 1.00 98.31 164 LYS A CA 1
ATOM 1286 C C . LYS A 1 164 ? 7.276 -10.799 -11.145 1.00 98.31 164 LYS A C 1
ATOM 1288 O O . LYS A 1 164 ? 6.552 -11.191 -12.057 1.00 98.31 164 LYS A O 1
ATOM 1293 N N . ILE A 1 165 ? 7.550 -9.510 -10.940 1.00 98.31 165 ILE A N 1
ATOM 1294 C CA . ILE A 1 165 ? 7.007 -8.438 -11.780 1.00 98.31 165 ILE A CA 1
ATOM 1295 C C . ILE A 1 165 ? 7.630 -8.476 -13.173 1.00 98.31 165 ILE A C 1
ATOM 1297 O O . ILE A 1 165 ? 6.891 -8.434 -14.149 1.00 98.31 165 ILE A O 1
ATOM 1301 N N . ILE A 1 166 ? 8.951 -8.622 -13.279 1.00 97.75 166 ILE A N 1
ATOM 1302 C CA . ILE A 1 166 ? 9.639 -8.736 -14.570 1.00 97.75 166 ILE A CA 1
ATOM 1303 C C . ILE A 1 166 ? 9.178 -9.981 -15.339 1.00 97.75 166 ILE A C 1
ATOM 1305 O O . ILE A 1 166 ? 8.893 -9.881 -16.528 1.00 97.75 166 ILE A O 1
ATOM 1309 N N . T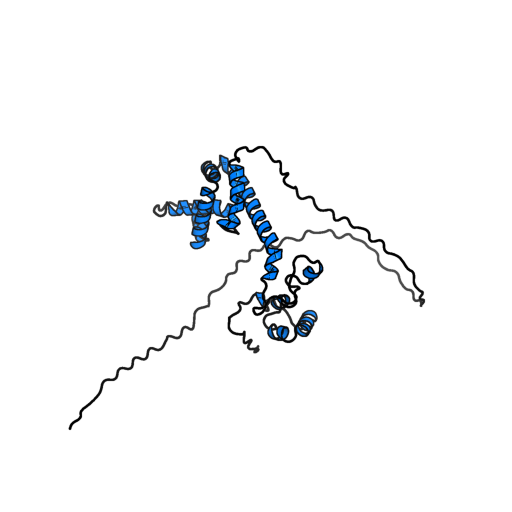HR A 1 167 ? 9.004 -11.125 -14.669 1.00 97.69 167 THR A N 1
ATOM 1310 C CA . THR A 1 167 ? 8.462 -12.337 -15.306 1.00 97.69 167 THR A CA 1
ATOM 1311 C C . THR A 1 167 ? 7.033 -12.139 -15.822 1.00 97.69 167 THR A C 1
ATOM 1313 O O . THR A 1 167 ? 6.680 -12.665 -16.874 1.00 97.69 167 THR A O 1
ATOM 1316 N N . GLY A 1 168 ? 6.195 -11.396 -15.092 1.00 96.81 168 GLY A N 1
ATOM 1317 C CA . GLY A 1 168 ? 4.805 -11.137 -15.478 1.00 96.81 168 GLY A CA 1
ATOM 1318 C C . GLY A 1 168 ? 4.611 -9.993 -16.478 1.00 96.81 168 GLY A C 1
ATOM 1319 O O . GLY A 1 168 ? 3.590 -9.942 -17.160 1.00 96.81 168 GLY A O 1
ATOM 1320 N N . ALA A 1 169 ? 5.582 -9.087 -16.572 1.00 97.31 169 ALA A N 1
ATOM 1321 C CA . ALA A 1 169 ? 5.571 -7.914 -17.436 1.00 97.31 169 ALA A CA 1
ATOM 1322 C C . ALA A 1 169 ? 6.948 -7.746 -18.115 1.00 97.31 169 ALA A C 1
ATOM 1324 O O . ALA A 1 169 ? 7.678 -6.797 -17.809 1.00 97.31 169 ALA A O 1
ATOM 1325 N N . PRO A 1 170 ? 7.316 -8.650 -19.047 1.00 97.06 170 PRO A N 1
ATOM 1326 C CA . PRO A 1 170 ? 8.667 -8.727 -19.617 1.00 97.06 170 PRO A CA 1
ATOM 1327 C C . PRO A 1 170 ? 9.089 -7.462 -20.367 1.00 97.06 170 PRO A C 1
ATOM 1329 O O . PRO A 1 170 ? 10.275 -7.148 -20.431 1.00 97.06 170 PRO A O 1
ATOM 1332 N N . TYR A 1 171 ? 8.132 -6.677 -20.865 1.00 97.56 171 TYR A N 1
ATOM 1333 C CA . TYR A 1 171 ? 8.415 -5.391 -21.495 1.00 97.56 171 TYR A CA 1
ATOM 1334 C C . TYR A 1 171 ? 9.169 -4.424 -20.567 1.00 97.56 171 TYR A C 1
ATOM 1336 O O . TYR A 1 171 ? 10.058 -3.709 -21.018 1.00 97.56 171 TYR A O 1
ATOM 1344 N N . LEU A 1 172 ? 8.922 -4.467 -19.252 1.00 97.62 172 LEU A N 1
ATOM 1345 C CA . LEU A 1 172 ? 9.675 -3.663 -18.283 1.00 97.62 172 LEU A CA 1
ATOM 1346 C C . LEU A 1 172 ? 11.172 -4.001 -18.300 1.00 97.62 172 LEU A C 1
ATOM 1348 O O . LEU A 1 172 ? 12.005 -3.112 -18.135 1.00 97.62 172 LEU A O 1
ATOM 1352 N N . GLN A 1 173 ? 11.529 -5.262 -18.558 1.00 96.44 173 GLN A N 1
ATOM 1353 C CA . GLN A 1 173 ? 12.922 -5.675 -18.707 1.00 96.44 173 GLN A CA 1
ATOM 1354 C C . GLN A 1 173 ? 13.569 -5.035 -19.937 1.00 96.44 173 GLN A C 1
ATOM 1356 O O . GLN A 1 173 ? 14.727 -4.627 -19.883 1.00 96.44 173 GLN A O 1
ATOM 1361 N N . GLU A 1 174 ? 12.834 -4.912 -21.043 1.00 96.25 174 GLU A N 1
ATOM 1362 C CA . GLU A 1 174 ? 13.322 -4.233 -22.247 1.00 96.25 174 GLU A CA 1
ATOM 1363 C C . GLU A 1 174 ? 13.548 -2.738 -22.013 1.00 96.25 174 GLU A C 1
ATOM 1365 O O . GLU A 1 174 ? 14.497 -2.166 -22.556 1.00 96.25 174 GLU A O 1
ATOM 1370 N N . LEU A 1 175 ? 12.698 -2.104 -21.202 1.00 96.94 175 LEU A N 1
ATOM 1371 C CA . LEU A 1 175 ? 12.853 -0.701 -20.824 1.00 96.94 175 LEU A CA 1
ATOM 1372 C C . LEU A 1 175 ? 14.083 -0.501 -19.935 1.00 96.94 175 LEU A C 1
ATOM 1374 O O . LEU A 1 175 ? 14.895 0.376 -20.224 1.00 96.94 175 LEU A O 1
ATOM 1378 N N . ILE A 1 176 ? 14.287 -1.372 -18.938 1.00 96.00 176 ILE A N 1
ATOM 1379 C CA . ILE A 1 176 ? 15.495 -1.368 -18.095 1.00 96.00 176 ILE A CA 1
ATOM 1380 C C . ILE A 1 176 ? 16.751 -1.531 -18.958 1.00 96.00 176 ILE A C 1
ATOM 1382 O O . ILE A 1 176 ? 17.690 -0.745 -18.847 1.00 96.00 176 ILE A O 1
ATOM 1386 N N . ARG A 1 177 ? 16.758 -2.505 -19.878 1.00 95.62 177 ARG A N 1
ATOM 1387 C CA . ARG A 1 177 ? 17.884 -2.739 -20.802 1.00 95.62 177 ARG A CA 1
ATOM 1388 C C . ARG A 1 177 ? 18.121 -1.576 -21.767 1.00 95.62 177 ARG A C 1
ATOM 1390 O O . ARG A 1 177 ? 19.238 -1.403 -22.243 1.00 95.62 177 ARG A O 1
ATOM 1397 N N . GLY A 1 178 ? 17.093 -0.777 -22.054 1.00 93.81 178 GLY A N 1
ATOM 1398 C CA . GLY A 1 178 ? 17.203 0.453 -22.839 1.00 93.81 178 GLY A CA 1
ATOM 1399 C C . GLY A 1 178 ? 17.952 1.586 -22.127 1.00 93.81 178 GLY A C 1
ATOM 1400 O O . GLY A 1 178 ? 18.310 2.577 -22.773 1.00 93.81 178 GLY A O 1
ATOM 1401 N N . GLY A 1 179 ? 18.206 1.448 -20.821 1.00 93.88 179 GLY A N 1
ATOM 1402 C CA . GLY A 1 179 ? 18.940 2.410 -20.006 1.00 93.88 179 GLY A CA 1
ATOM 1403 C C . GLY A 1 179 ? 18.322 3.809 -20.060 1.00 93.88 179 GLY A C 1
ATOM 1404 O O . GLY A 1 179 ? 17.105 3.977 -20.126 1.00 93.88 179 GLY A O 1
ATOM 1405 N N . ARG A 1 180 ? 19.175 4.841 -20.095 1.00 94.19 180 ARG A N 1
ATOM 1406 C CA . ARG A 1 180 ? 18.741 6.252 -20.051 1.00 94.19 180 ARG A CA 1
ATOM 1407 C C . ARG A 1 180 ? 17.742 6.642 -21.145 1.00 94.19 180 ARG A C 1
ATOM 1409 O O . ARG A 1 180 ? 16.890 7.481 -20.896 1.00 94.19 180 ARG A O 1
ATOM 1416 N N . LYS A 1 181 ? 17.810 6.029 -22.333 1.00 96.56 181 LYS A N 1
ATOM 1417 C CA . LYS A 1 181 ? 16.931 6.376 -23.467 1.00 96.56 181 LYS A CA 1
ATOM 1418 C C . LYS A 1 181 ? 15.468 5.993 -23.239 1.00 96.56 181 LYS A C 1
ATOM 1420 O O . LYS A 1 181 ? 14.597 6.589 -23.857 1.00 96.56 181 LYS A O 1
ATOM 1425 N N . LYS A 1 182 ? 15.216 4.989 -22.396 1.00 96.50 182 LYS A N 1
ATOM 1426 C CA . LYS A 1 182 ? 13.874 4.480 -22.081 1.00 96.50 182 LYS A CA 1
ATOM 1427 C C . LYS A 1 182 ? 13.481 4.716 -20.620 1.00 96.50 182 LYS A C 1
ATOM 1429 O O . LYS A 1 182 ? 12.474 4.186 -20.163 1.00 96.50 182 LYS A O 1
ATOM 1434 N N . SER A 1 183 ? 14.272 5.498 -19.884 1.00 95.81 183 SER A N 1
ATOM 1435 C CA . SER A 1 183 ? 14.039 5.755 -18.460 1.00 95.81 183 SER A CA 1
ATOM 1436 C C . SER A 1 183 ? 12.721 6.490 -18.220 1.00 95.81 183 SER A C 1
ATOM 1438 O O . SER A 1 183 ? 12.002 6.149 -17.285 1.00 95.81 183 SER A O 1
ATOM 1440 N N . ASP A 1 184 ? 12.388 7.461 -19.072 1.00 97.50 184 ASP A N 1
ATOM 1441 C CA . ASP A 1 184 ? 11.149 8.236 -18.943 1.00 97.50 184 ASP A CA 1
ATOM 1442 C C . ASP A 1 184 ? 9.918 7.361 -19.206 1.00 97.50 184 ASP A C 1
ATOM 1444 O O . ASP A 1 184 ? 8.963 7.379 -18.435 1.00 97.50 184 ASP A O 1
ATOM 1448 N N . GLU A 1 185 ? 9.986 6.518 -20.239 1.00 97.50 185 GLU A N 1
ATOM 1449 C CA . GLU A 1 185 ? 8.940 5.546 -20.574 1.00 97.50 185 GLU A CA 1
ATOM 1450 C C . GLU A 1 185 ? 8.755 4.501 -19.462 1.00 97.50 185 GLU A C 1
ATOM 1452 O O . GLU A 1 185 ? 7.628 4.197 -19.069 1.00 97.50 185 GLU A O 1
ATOM 1457 N N . LEU A 1 186 ? 9.855 3.983 -18.900 1.00 98.00 186 LEU A N 1
ATOM 1458 C CA . LEU A 1 186 ? 9.804 3.099 -17.736 1.00 98.00 186 LEU A CA 1
ATOM 1459 C C . LEU A 1 186 ? 9.100 3.790 -16.568 1.00 98.00 186 LEU A C 1
ATOM 1461 O O . LEU A 1 186 ? 8.211 3.205 -15.953 1.00 98.00 186 LEU A O 1
ATOM 1465 N N . GLN A 1 187 ? 9.484 5.030 -16.267 1.00 98.12 187 GLN A N 1
ATOM 1466 C CA . GLN A 1 187 ? 8.929 5.772 -15.145 1.00 98.12 187 GLN A CA 1
ATOM 1467 C C . GLN A 1 187 ? 7.433 6.050 -15.332 1.00 98.12 187 GLN A C 1
ATOM 1469 O O . GLN A 1 187 ? 6.668 5.850 -14.387 1.00 98.12 187 GLN A O 1
ATOM 1474 N N . GLU A 1 188 ? 7.013 6.425 -16.541 1.00 98.31 188 GLU A N 1
ATOM 1475 C CA . GLU A 1 188 ? 5.605 6.615 -16.895 1.00 98.31 188 GLU A CA 1
ATOM 1476 C C . GLU A 1 188 ? 4.799 5.330 -16.662 1.00 98.31 188 GLU A C 1
ATOM 1478 O O . GLU A 1 188 ? 3.783 5.346 -15.966 1.00 98.31 188 GLU A O 1
ATOM 1483 N N . ILE A 1 189 ? 5.278 4.190 -17.168 1.00 98.38 189 ILE A N 1
ATOM 1484 C CA . ILE A 1 189 ? 4.573 2.912 -17.015 1.00 98.38 189 ILE A CA 1
ATOM 1485 C C . ILE A 1 189 ? 4.518 2.488 -15.546 1.00 98.38 189 ILE A C 1
ATOM 1487 O O . ILE A 1 189 ? 3.466 2.045 -15.082 1.00 98.38 189 ILE A O 1
ATOM 1491 N N . LEU A 1 190 ? 5.603 2.647 -14.783 1.00 98.62 190 LEU A N 1
ATOM 1492 C CA . LEU A 1 190 ? 5.601 2.334 -13.351 1.00 98.62 190 LEU A CA 1
ATOM 1493 C C . LEU A 1 190 ? 4.602 3.207 -12.578 1.00 98.62 190 LEU A C 1
ATOM 1495 O O . LEU A 1 190 ? 3.935 2.700 -11.674 1.00 98.62 190 LEU A O 1
ATOM 1499 N N . ASP A 1 191 ? 4.463 4.486 -12.932 1.00 98.62 191 ASP A N 1
ATOM 1500 C CA . ASP A 1 191 ? 3.481 5.391 -12.327 1.00 98.62 191 ASP A CA 1
ATOM 1501 C C . ASP A 1 191 ? 2.039 4.956 -12.614 1.00 98.62 191 ASP A C 1
ATOM 1503 O O . ASP A 1 191 ? 1.205 4.894 -11.704 1.00 98.62 191 ASP A O 1
ATOM 1507 N N . GLU A 1 192 ? 1.745 4.562 -13.850 1.00 98.56 192 GLU A N 1
ATOM 1508 C CA . GLU A 1 192 ? 0.423 4.049 -14.206 1.00 98.56 192 GLU A CA 1
ATOM 1509 C C . GLU A 1 192 ? 0.104 2.705 -13.557 1.00 98.56 192 GLU A C 1
ATOM 1511 O O . GLU A 1 192 ? -0.997 2.501 -13.034 1.00 98.56 192 GLU A O 1
ATOM 1516 N N . MET A 1 193 ? 1.070 1.786 -13.531 1.00 98.69 193 MET A N 1
ATOM 1517 C CA . MET A 1 193 ? 0.922 0.517 -12.828 1.00 98.69 193 MET A CA 1
ATOM 1518 C C . MET A 1 193 ? 0.683 0.752 -11.330 1.00 98.69 193 MET A C 1
ATOM 1520 O O . MET A 1 193 ? -0.190 0.112 -10.739 1.00 98.69 193 MET A O 1
ATOM 1524 N N . GLN A 1 194 ? 1.395 1.700 -10.709 1.00 98.62 194 GLN A N 1
ATOM 1525 C CA . GLN A 1 194 ? 1.214 2.050 -9.299 1.00 98.62 194 GLN A CA 1
ATOM 1526 C C . GLN A 1 194 ? -0.176 2.638 -9.031 1.00 98.62 194 GLN A C 1
ATOM 1528 O O . GLN A 1 194 ? -0.802 2.316 -8.012 1.00 98.62 194 GLN A O 1
ATOM 1533 N N . TYR A 1 195 ? -0.683 3.462 -9.951 1.00 98.38 195 TYR A N 1
ATOM 1534 C CA . TYR A 1 195 ? -2.048 3.973 -9.906 1.00 98.38 195 TYR A CA 1
ATOM 1535 C C . TYR A 1 195 ? -3.079 2.835 -9.955 1.00 98.38 195 TYR A C 1
ATOM 1537 O O . TYR A 1 195 ? -3.977 2.785 -9.109 1.00 98.38 195 TYR A O 1
ATOM 1545 N N . LEU A 1 196 ? -2.923 1.877 -10.876 1.00 98.25 196 LEU A N 1
ATOM 1546 C CA . LEU A 1 196 ? -3.814 0.716 -11.001 1.00 98.25 196 LEU A CA 1
ATOM 1547 C C . LEU A 1 196 ? -3.768 -0.206 -9.777 1.00 98.25 196 LEU A C 1
ATOM 1549 O O . LEU A 1 196 ? -4.818 -0.654 -9.319 1.00 98.25 196 LEU A O 1
ATOM 1553 N N . ILE A 1 197 ? -2.586 -0.438 -9.199 1.00 98.12 197 ILE A N 1
ATOM 1554 C CA . ILE A 1 197 ? -2.417 -1.141 -7.915 1.00 98.12 197 ILE A CA 1
ATOM 1555 C C . ILE A 1 197 ? -3.270 -0.472 -6.827 1.00 98.12 197 ILE A C 1
ATOM 1557 O O . ILE A 1 197 ? -4.016 -1.138 -6.104 1.00 98.12 197 ILE A O 1
ATOM 1561 N N . GLY A 1 198 ? -3.198 0.860 -6.731 1.00 97.38 198 GLY A N 1
ATOM 1562 C CA . GLY A 1 198 ? -3.981 1.648 -5.779 1.00 97.38 198 GLY A CA 1
ATOM 1563 C C . GLY A 1 198 ? -5.491 1.571 -6.023 1.00 97.38 198 GLY A C 1
ATOM 1564 O O . GLY A 1 198 ? -6.261 1.454 -5.062 1.00 97.38 198 GLY A O 1
ATOM 1565 N N . GLN A 1 199 ? -5.922 1.598 -7.288 1.00 97.31 199 GLN A N 1
ATOM 1566 C CA . GLN A 1 199 ? -7.324 1.410 -7.665 1.00 97.31 199 GLN A CA 1
ATOM 1567 C C . GLN A 1 199 ? -7.832 0.025 -7.273 1.00 97.31 199 GLN A C 1
ATOM 1569 O O . GLN A 1 199 ? -8.831 -0.062 -6.567 1.00 97.31 199 GLN A O 1
ATOM 1574 N N . VAL A 1 200 ? -7.119 -1.038 -7.651 1.00 96.56 200 VAL A N 1
ATOM 1575 C CA . VAL A 1 200 ? -7.499 -2.421 -7.340 1.00 96.56 200 VAL A CA 1
ATOM 1576 C C . VAL A 1 200 ? -7.630 -2.638 -5.838 1.00 96.56 200 VAL A C 1
ATOM 1578 O O . VAL A 1 200 ? -8.642 -3.161 -5.380 1.00 96.56 200 VAL A O 1
ATOM 1581 N N . ARG A 1 201 ? -6.664 -2.159 -5.047 1.00 95.06 201 ARG A N 1
ATOM 1582 C CA . ARG A 1 201 ? -6.755 -2.223 -3.584 1.00 95.06 201 ARG A CA 1
ATOM 1583 C C . ARG A 1 201 ? -7.994 -1.496 -3.058 1.00 95.06 201 ARG A C 1
ATOM 1585 O O . ARG A 1 201 ? -8.639 -1.961 -2.120 1.00 95.0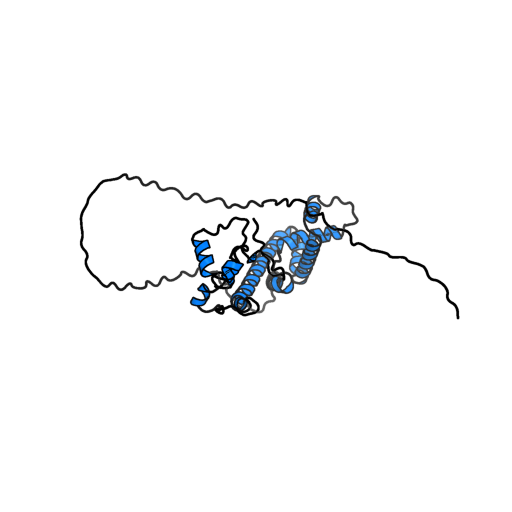6 201 ARG A O 1
ATOM 1592 N N . SER A 1 202 ? -8.329 -0.351 -3.649 1.00 93.69 202 SER A N 1
ATOM 1593 C CA . SER A 1 202 ? -9.513 0.422 -3.267 1.00 93.69 202 SER A CA 1
ATOM 1594 C C . SER A 1 202 ? -10.814 -0.288 -3.642 1.00 93.69 202 SER A C 1
ATOM 1596 O O . SER A 1 202 ? -11.754 -0.253 -2.853 1.00 93.69 202 SER A O 1
ATOM 1598 N N . GLU A 1 203 ? -10.871 -0.934 -4.808 1.00 92.88 203 GLU A N 1
ATOM 1599 C CA . GLU A 1 203 ? -11.998 -1.760 -5.256 1.00 92.88 203 GLU A CA 1
ATOM 1600 C C . GLU A 1 203 ? -12.195 -2.957 -4.319 1.00 92.88 203 GLU A C 1
ATOM 1602 O O . GLU A 1 203 ? -13.280 -3.124 -3.758 1.00 92.88 203 GLU A O 1
ATOM 1607 N N . ASP A 1 204 ? -11.128 -3.715 -4.052 1.00 90.56 204 ASP A N 1
ATOM 1608 C CA . ASP A 1 204 ? -11.149 -4.870 -3.149 1.00 90.56 204 ASP A CA 1
ATOM 1609 C C . ASP A 1 204 ? -11.630 -4.464 -1.746 1.00 90.56 204 ASP A C 1
ATOM 1611 O O . ASP A 1 204 ? -12.553 -5.063 -1.183 1.00 90.56 204 ASP A O 1
ATOM 1615 N N . ALA A 1 205 ? -11.088 -3.369 -1.203 1.00 87.50 205 ALA A N 1
ATOM 1616 C CA . ALA A 1 205 ? -11.516 -2.837 0.085 1.00 87.50 205 ALA A CA 1
ATOM 1617 C C . ALA A 1 205 ? -12.959 -2.300 0.059 1.00 87.50 205 ALA A C 1
ATOM 1619 O O . ALA A 1 205 ? -13.680 -2.419 1.051 1.00 87.50 205 ALA A O 1
ATOM 1620 N N . ALA A 1 206 ? -13.411 -1.697 -1.044 1.00 86.06 206 ALA A N 1
ATOM 1621 C CA . ALA A 1 206 ? -14.764 -1.155 -1.160 1.00 86.06 206 ALA A CA 1
ATOM 1622 C C . ALA A 1 206 ? -15.828 -2.254 -1.097 1.00 86.06 206 ALA A C 1
ATOM 1624 O O . ALA A 1 206 ? -16.849 -2.071 -0.428 1.00 86.06 206 ALA A O 1
ATOM 1625 N N . HIS A 1 207 ? -15.578 -3.398 -1.733 1.00 81.44 207 HIS A N 1
ATOM 1626 C CA . HIS A 1 207 ? -16.461 -4.559 -1.637 1.00 81.44 207 HIS A CA 1
ATOM 1627 C C . HIS A 1 207 ? -16.414 -5.187 -0.242 1.00 81.44 207 HIS A C 1
ATOM 1629 O O . HIS A 1 207 ? -17.458 -5.541 0.311 1.00 81.44 207 HIS A O 1
ATOM 1635 N N . LEU A 1 208 ? -15.229 -5.225 0.375 1.00 82.50 208 LEU A N 1
ATOM 1636 C CA . LEU A 1 208 ? -15.057 -5.756 1.722 1.00 82.50 208 LEU A CA 1
ATOM 1637 C C . LEU A 1 208 ? -15.793 -4.930 2.786 1.00 82.50 208 LEU A C 1
ATOM 1639 O O . LEU A 1 208 ? -16.348 -5.513 3.712 1.00 82.50 208 LEU A O 1
ATOM 1643 N N . LYS A 1 209 ? -15.889 -3.600 2.645 1.00 75.38 209 LYS A N 1
ATOM 1644 C CA . LYS A 1 209 ? -16.593 -2.721 3.606 1.00 75.38 209 LYS A CA 1
ATOM 1645 C C . LYS A 1 209 ? -18.022 -3.169 3.917 1.00 75.38 209 LYS A C 1
ATOM 1647 O O . LYS A 1 209 ? -18.461 -3.013 5.052 1.00 75.38 209 LYS A O 1
ATOM 1652 N N . ARG A 1 210 ? -18.739 -3.729 2.936 1.00 74.00 210 ARG A N 1
ATOM 1653 C CA . ARG A 1 210 ? -20.120 -4.200 3.136 1.00 74.00 210 ARG A CA 1
ATOM 1654 C C . ARG A 1 210 ? -20.188 -5.461 3.998 1.00 74.00 210 ARG A C 1
ATOM 1656 O O . ARG A 1 210 ? -21.122 -5.642 4.772 1.00 74.00 210 ARG A O 1
ATOM 1663 N N . SER A 1 211 ? -19.184 -6.320 3.887 1.00 77.19 211 SER A N 1
ATOM 1664 C CA . SER A 1 211 ? -19.193 -7.638 4.520 1.00 77.19 211 SER A CA 1
ATOM 1665 C C . SER A 1 211 ? -18.388 -7.681 5.814 1.00 77.19 211 SER A C 1
ATOM 1667 O O . SER A 1 211 ? -18.757 -8.413 6.724 1.00 77.19 211 SER A O 1
ATOM 1669 N N . ILE A 1 212 ? -17.324 -6.883 5.942 1.00 79.62 212 ILE A N 1
ATOM 1670 C CA . ILE A 1 212 ? -16.383 -6.955 7.069 1.00 79.62 212 ILE A CA 1
ATOM 1671 C C . ILE A 1 212 ? -17.042 -6.647 8.411 1.00 79.62 212 ILE A C 1
ATOM 1673 O O . ILE A 1 212 ? -16.702 -7.260 9.417 1.00 79.62 212 ILE A O 1
ATOM 1677 N N . ALA A 1 213 ? -18.048 -5.769 8.418 1.00 75.69 213 ALA A N 1
ATOM 1678 C CA . ALA A 1 213 ? -18.810 -5.460 9.620 1.00 75.69 213 ALA A CA 1
ATOM 1679 C C . ALA A 1 213 ? -19.550 -6.689 10.185 1.00 75.69 213 ALA A C 1
ATOM 1681 O O . ALA A 1 213 ? -19.743 -6.775 11.393 1.00 75.69 213 ALA A O 1
ATOM 1682 N N . ARG A 1 214 ? -19.897 -7.672 9.339 1.00 76.56 214 ARG A N 1
ATOM 1683 C CA . ARG A 1 214 ? -20.528 -8.936 9.764 1.00 76.56 214 ARG A CA 1
ATOM 1684 C C . ARG A 1 214 ? -19.560 -9.868 10.490 1.00 76.56 214 ARG A C 1
ATOM 1686 O O . ARG A 1 214 ? -20.001 -10.718 11.252 1.00 76.56 214 ARG A O 1
ATOM 1693 N N . TYR A 1 215 ? -18.260 -9.709 10.252 1.00 80.44 215 TYR A N 1
ATOM 1694 C CA . TYR A 1 215 ? -17.210 -10.466 10.934 1.00 80.44 215 TYR A CA 1
ATOM 1695 C C . TYR A 1 215 ? -16.761 -9.806 12.237 1.00 80.44 215 TYR A C 1
ATOM 1697 O O . TYR A 1 215 ? -15.952 -10.378 12.964 1.00 80.44 215 TYR A O 1
ATOM 1705 N N . ALA A 1 216 ? -17.267 -8.610 12.550 1.00 82.44 216 ALA A N 1
ATOM 1706 C CA . ALA A 1 216 ? -17.004 -8.005 13.839 1.00 82.44 216 ALA A CA 1
ATOM 1707 C C . ALA A 1 216 ? -17.682 -8.840 14.933 1.00 82.44 216 ALA A C 1
ATOM 1709 O O . ALA A 1 216 ? -18.895 -9.060 14.924 1.00 82.44 216 ALA A O 1
ATOM 1710 N N . VAL A 1 217 ? -16.870 -9.307 15.876 1.00 82.00 217 VAL A N 1
ATOM 1711 C CA . VAL A 1 217 ? -17.313 -10.095 17.022 1.00 82.00 217 VAL A CA 1
ATOM 1712 C C . VAL A 1 217 ? -16.904 -9.399 18.310 1.00 82.00 217 VAL A C 1
ATOM 1714 O O . VAL A 1 217 ? -15.809 -8.853 18.428 1.00 82.00 217 VAL A O 1
ATOM 1717 N N . PHE A 1 218 ? -17.794 -9.430 19.291 1.00 81.56 218 PHE A N 1
ATOM 1718 C CA . PHE A 1 218 ? -17.560 -8.953 20.641 1.00 81.56 218 PHE A CA 1
ATOM 1719 C C . PHE A 1 218 ? -17.770 -10.119 21.611 1.00 81.56 218 PHE A C 1
ATOM 1721 O O . PHE A 1 218 ? -18.842 -10.722 21.647 1.00 81.56 218 PHE A O 1
ATOM 1728 N N . ASN A 1 219 ? -16.733 -10.468 22.378 1.00 79.75 219 ASN A N 1
ATOM 1729 C CA . ASN A 1 219 ? -16.736 -11.611 23.303 1.00 79.75 219 ASN A CA 1
ATOM 1730 C C . ASN A 1 219 ? -17.187 -12.934 22.647 1.00 79.75 219 ASN A C 1
ATOM 1732 O O . ASN A 1 219 ? -17.988 -13.679 23.209 1.00 79.75 219 ASN A O 1
ATOM 1736 N N . GLY A 1 220 ? -16.709 -13.198 21.425 1.00 81.19 220 GLY A N 1
ATOM 1737 C CA . GLY A 1 220 ? -17.040 -14.411 20.666 1.00 81.19 220 GLY A CA 1
ATOM 1738 C C . GLY A 1 220 ? -18.466 -14.455 20.105 1.00 81.19 220 GLY A C 1
ATOM 1739 O O . GLY A 1 220 ? -18.859 -15.466 19.531 1.00 81.19 220 GLY A O 1
ATOM 1740 N N . LYS A 1 221 ? -19.245 -13.377 20.249 1.00 85.06 221 LYS A N 1
ATOM 1741 C CA . LYS A 1 221 ? -20.602 -13.241 19.703 1.00 85.06 221 LYS A CA 1
ATOM 1742 C C . LYS A 1 221 ? -20.640 -12.125 18.663 1.00 85.06 221 LYS A C 1
ATOM 1744 O O . LYS A 1 221 ? -19.813 -11.219 18.700 1.00 85.06 221 LYS A O 1
ATOM 1749 N N . GLY A 1 222 ? -21.591 -12.181 17.733 1.00 85.31 222 GLY A N 1
ATOM 1750 C CA . GLY A 1 222 ? -21.815 -11.086 16.784 1.00 85.31 222 GLY A CA 1
ATOM 1751 C C . GLY A 1 222 ? -22.172 -9.772 17.490 1.00 85.31 222 GLY A C 1
ATOM 1752 O O . GLY A 1 222 ? -22.604 -9.775 18.647 1.00 85.31 222 GLY A O 1
ATOM 1753 N N . LEU A 1 223 ? -21.980 -8.648 16.795 1.00 86.06 223 LEU A N 1
ATOM 1754 C CA . LEU A 1 223 ? -22.326 -7.334 17.334 1.00 86.06 223 LEU A CA 1
ATOM 1755 C C . LEU A 1 223 ? -23.832 -7.177 17.591 1.00 86.06 223 LEU A C 1
ATOM 1757 O O . LEU A 1 223 ? -24.668 -7.698 16.852 1.00 86.06 223 LEU A O 1
ATOM 1761 N N . VAL A 1 224 ? -24.156 -6.421 18.640 1.00 85.50 224 VAL A N 1
ATOM 1762 C CA . VAL A 1 224 ? -25.514 -6.032 19.027 1.00 85.50 224 VAL A CA 1
ATOM 1763 C C . VAL A 1 224 ? -25.568 -4.504 19.189 1.00 85.50 224 VAL A C 1
ATOM 1765 O O . VAL A 1 224 ? -24.912 -3.980 20.099 1.00 85.50 224 VAL A O 1
ATOM 1768 N N . PRO A 1 225 ? -26.363 -3.792 18.369 1.00 84.44 225 PRO A N 1
ATOM 1769 C CA . PRO A 1 225 ? -27.122 -4.297 17.216 1.00 84.44 225 PRO A CA 1
ATOM 1770 C C . PRO A 1 225 ? -26.223 -4.822 16.072 1.00 84.44 225 PRO A C 1
ATOM 1772 O O . PRO A 1 225 ? -25.068 -4.427 15.951 1.00 84.44 225 PRO A O 1
ATOM 1775 N N . PRO A 1 226 ? -26.724 -5.717 15.205 1.00 80.44 226 PRO A N 1
ATOM 1776 C CA . PRO A 1 226 ? -25.980 -6.126 14.017 1.00 80.44 226 PRO A CA 1
ATOM 1777 C C . PRO A 1 226 ? -25.718 -4.926 13.096 1.00 80.44 226 PRO A C 1
ATOM 1779 O O . PRO A 1 226 ? -26.591 -4.088 12.876 1.00 80.44 226 PRO A O 1
ATOM 1782 N N . VAL A 1 227 ? -24.514 -4.857 12.527 1.00 78.81 227 VAL A N 1
ATOM 1783 C CA . VAL A 1 227 ? -24.118 -3.770 11.623 1.00 78.81 227 VAL A CA 1
ATOM 1784 C C . VAL A 1 227 ? -24.440 -4.161 10.179 1.00 78.81 227 VAL A C 1
ATOM 1786 O O . VAL A 1 227 ? -23.843 -5.096 9.637 1.00 78.81 227 VAL A O 1
ATOM 1789 N N . PHE A 1 228 ? -25.362 -3.436 9.538 1.00 73.81 228 PHE A N 1
ATOM 1790 C CA . PHE A 1 228 ? -25.782 -3.690 8.158 1.00 73.81 228 PHE A CA 1
ATOM 1791 C C . PHE A 1 228 ? -25.362 -2.542 7.229 1.00 73.81 228 PHE A C 1
ATOM 1793 O O . PHE A 1 228 ? -25.811 -1.417 7.385 1.00 73.81 228 PHE A O 1
ATOM 1800 N N . PRO A 1 229 ? -24.560 -2.778 6.188 1.00 65.19 229 PRO A N 1
ATOM 1801 C CA . PRO A 1 229 ? -23.995 -1.693 5.376 1.00 65.19 229 PRO A CA 1
ATOM 1802 C C . PRO A 1 229 ? -25.017 -0.841 4.596 1.00 65.19 229 PRO A C 1
ATOM 1804 O O . PRO A 1 229 ? -24.673 0.259 4.155 1.00 65.19 229 PRO A O 1
ATOM 1807 N N . ASP A 1 230 ? -26.247 -1.330 4.411 1.00 67.06 230 ASP A N 1
ATOM 1808 C CA . ASP A 1 230 ? -27.150 -0.843 3.363 1.00 67.06 230 ASP A CA 1
ATOM 1809 C C . ASP A 1 230 ? -28.294 0.064 3.856 1.00 67.06 230 ASP A C 1
ATOM 1811 O O . ASP A 1 230 ? -29.026 0.611 3.033 1.00 67.06 230 ASP A O 1
ATOM 1815 N N . THR A 1 231 ? -28.437 0.311 5.165 1.00 66.44 231 THR A N 1
ATOM 1816 C CA . THR A 1 231 ? -29.460 1.243 5.682 1.00 66.44 231 THR A CA 1
ATOM 1817 C C . THR A 1 231 ? -28.837 2.562 6.151 1.00 66.44 231 THR A C 1
ATOM 1819 O O . THR A 1 231 ? -27.766 2.592 6.763 1.00 66.44 231 THR A O 1
ATOM 1822 N N . LYS A 1 232 ? -29.493 3.699 5.858 1.00 65.94 232 LYS A N 1
ATOM 1823 C CA . LYS A 1 232 ? -29.043 5.032 6.321 1.00 65.94 232 LYS A CA 1
ATOM 1824 C C . LYS A 1 232 ? -28.908 5.079 7.847 1.00 65.94 232 LYS A C 1
ATOM 1826 O O . LYS A 1 232 ? -27.943 5.649 8.349 1.00 65.94 232 LYS A O 1
ATOM 1831 N N . GLU A 1 233 ? -29.825 4.426 8.553 1.00 64.75 233 GLU A N 1
ATOM 1832 C CA . GLU A 1 233 ? -29.823 4.276 10.012 1.00 64.75 233 GLU A CA 1
ATOM 1833 C C . GLU A 1 233 ? -28.628 3.457 10.509 1.00 64.75 233 GLU A C 1
ATOM 1835 O O . GLU A 1 233 ? -28.005 3.823 11.506 1.00 64.75 233 GLU A O 1
ATOM 1840 N N . SER A 1 234 ? -28.209 2.421 9.773 1.00 65.00 234 SER A N 1
ATOM 1841 C CA . SER A 1 234 ? -27.045 1.638 10.177 1.00 65.00 234 SER A CA 1
ATOM 1842 C C . SER A 1 234 ? -25.746 2.429 10.096 1.00 65.00 234 SER A C 1
ATOM 1844 O O . SER A 1 234 ? -24.820 2.082 10.823 1.00 65.00 234 SER A O 1
ATOM 1846 N N . ARG A 1 235 ? -25.635 3.499 9.292 1.00 66.25 235 ARG A N 1
ATOM 1847 C CA . ARG A 1 235 ? -24.404 4.313 9.263 1.00 66.25 235 ARG A CA 1
ATOM 1848 C C . ARG A 1 235 ? -24.118 4.986 10.601 1.00 66.25 235 ARG A C 1
ATOM 1850 O O . ARG A 1 235 ? -22.954 5.070 10.986 1.00 66.25 235 ARG A O 1
ATOM 1857 N N . ALA A 1 236 ? -25.160 5.406 11.320 1.00 65.81 236 ALA A N 1
ATOM 1858 C CA . ALA A 1 236 ? -25.032 5.919 12.684 1.00 65.81 236 ALA A CA 1
ATOM 1859 C C . ALA A 1 236 ? -24.573 4.831 13.672 1.00 65.81 236 ALA A C 1
ATOM 1861 O O . ALA A 1 236 ? -24.061 5.149 14.734 1.00 65.81 236 ALA A O 1
ATOM 1862 N N . GLN A 1 237 ? -24.706 3.558 13.299 1.00 69.75 237 GLN A N 1
ATOM 1863 C CA . GLN A 1 237 ? -24.308 2.388 14.079 1.00 69.75 237 GLN A CA 1
ATOM 1864 C C . GLN A 1 237 ? -23.050 1.699 13.517 1.00 69.75 237 GLN A C 1
ATOM 1866 O O . GLN A 1 237 ? -22.676 0.635 13.999 1.00 69.75 237 GLN A O 1
ATOM 1871 N N . MET A 1 238 ? -22.387 2.265 12.499 1.00 75.38 238 MET A N 1
ATOM 1872 C CA . MET A 1 238 ? -21.160 1.701 11.924 1.00 75.38 238 MET A CA 1
ATOM 1873 C C . MET A 1 238 ? -19.906 2.205 12.642 1.00 75.38 238 MET A C 1
ATOM 1875 O O . MET A 1 238 ? -19.851 3.323 13.160 1.00 75.38 238 MET A O 1
ATOM 1879 N N . GLY A 1 239 ? -18.850 1.390 12.583 1.00 81.88 239 GLY A N 1
ATOM 1880 C CA . GLY A 1 239 ? -17.530 1.754 13.086 1.00 81.88 239 GLY A CA 1
ATOM 1881 C C . GLY A 1 239 ? -17.565 2.088 14.574 1.00 81.88 239 GLY A C 1
ATOM 1882 O O . GLY A 1 239 ? -18.159 1.369 15.368 1.00 81.88 239 GLY A O 1
ATOM 1883 N N . LEU A 1 240 ? -16.937 3.198 14.951 1.00 84.50 240 LEU A N 1
ATOM 1884 C CA . LEU A 1 240 ? -16.780 3.586 16.354 1.00 84.50 240 LEU A CA 1
ATOM 1885 C C . LEU A 1 240 ? -18.044 4.196 16.978 1.00 84.50 240 LEU A C 1
ATOM 1887 O O . LEU A 1 240 ? -18.076 4.388 18.188 1.00 84.50 240 LEU A O 1
ATOM 1891 N N . ASN A 1 241 ? -19.092 4.448 16.189 1.00 84.12 241 ASN A N 1
ATOM 1892 C CA . ASN A 1 241 ? -20.389 4.873 16.721 1.00 84.12 241 ASN A CA 1
ATOM 1893 C C . ASN A 1 241 ? -21.210 3.693 17.270 1.00 84.12 241 ASN A C 1
ATOM 1895 O O . ASN A 1 241 ? -22.176 3.894 18.004 1.00 84.12 241 ASN A O 1
ATOM 1899 N N . HIS A 1 242 ? -20.835 2.454 16.936 1.00 86.69 242 HIS A N 1
ATOM 1900 C CA . HIS A 1 242 ? -21.491 1.262 17.457 1.00 86.69 242 HIS A CA 1
ATOM 1901 C C . HIS A 1 242 ? -21.250 1.128 18.976 1.00 86.69 242 HIS A C 1
ATOM 1903 O O . HIS A 1 242 ? -20.086 1.119 19.380 1.00 86.69 242 HIS A O 1
ATOM 1909 N N . PRO A 1 243 ? -22.273 0.920 19.830 1.00 86.12 243 PRO A N 1
ATOM 1910 C CA . PRO A 1 243 ? -22.111 0.914 21.291 1.00 86.12 243 PRO A CA 1
ATOM 1911 C C . PRO A 1 243 ? -21.044 -0.053 21.815 1.00 86.12 243 PRO A C 1
ATOM 1913 O O . PRO A 1 243 ? -20.328 0.260 22.763 1.00 86.12 243 PRO A O 1
ATOM 1916 N N . GLN A 1 244 ? -20.908 -1.228 21.194 1.00 88.31 244 GLN A N 1
ATOM 1917 C CA . GLN A 1 244 ? -19.888 -2.204 21.587 1.00 88.31 244 GLN A CA 1
ATOM 1918 C C . GLN A 1 244 ? -18.492 -1.866 21.039 1.00 88.31 244 GLN A C 1
ATOM 1920 O O . GLN A 1 244 ? -17.509 -2.122 21.727 1.00 88.31 244 GLN A O 1
ATOM 1925 N N . LEU A 1 245 ? -18.382 -1.265 19.844 1.00 87.44 245 LEU A N 1
ATOM 1926 C CA . LEU A 1 245 ? -17.080 -0.911 19.252 1.00 87.44 245 LEU A CA 1
ATOM 1927 C C . LEU A 1 245 ? -16.535 0.399 19.830 1.00 87.44 245 LEU A C 1
ATOM 1929 O O . LEU A 1 245 ? -15.327 0.539 19.996 1.00 87.44 245 LEU A O 1
ATOM 1933 N N . ALA A 1 246 ? -17.416 1.323 20.217 1.00 88.31 246 ALA A N 1
ATOM 1934 C CA . ALA A 1 246 ? -17.076 2.548 20.936 1.00 88.31 246 ALA A CA 1
ATOM 1935 C C . ALA A 1 246 ? -16.290 2.258 22.224 1.00 88.31 246 ALA A C 1
ATOM 1937 O O . ALA A 1 246 ? -15.435 3.043 22.621 1.00 88.31 246 ALA A O 1
ATOM 1938 N N . ARG A 1 247 ? -16.508 1.090 22.851 1.00 87.38 247 ARG A N 1
ATOM 1939 C CA . ARG A 1 247 ? -15.756 0.656 24.041 1.00 87.38 247 ARG A CA 1
ATOM 1940 C C . ARG A 1 247 ? -14.256 0.554 23.787 1.00 87.38 247 ARG A C 1
ATOM 1942 O O . ARG A 1 247 ? -13.483 0.761 24.713 1.00 87.38 247 ARG A O 1
ATOM 1949 N N . MET A 1 248 ? -13.839 0.281 22.551 1.00 88.12 248 MET A N 1
ATOM 1950 C CA . MET A 1 248 ? -12.422 0.224 22.185 1.00 88.12 248 MET A CA 1
ATOM 1951 C C . MET A 1 248 ? -11.744 1.601 22.238 1.00 88.12 248 MET A C 1
ATOM 1953 O O . MET A 1 248 ? -10.519 1.666 22.324 1.00 88.12 248 MET A O 1
ATOM 1957 N N . LEU A 1 249 ? -12.528 2.688 22.196 1.00 89.62 249 LEU A N 1
ATOM 1958 C CA . LEU A 1 249 ? -12.045 4.058 22.378 1.00 89.62 249 LEU A CA 1
ATOM 1959 C C . LEU A 1 249 ? -11.901 4.459 23.843 1.00 89.62 249 LEU A C 1
ATOM 1961 O O . LEU A 1 249 ? -11.252 5.461 24.133 1.00 89.62 249 LEU A O 1
ATOM 1965 N N . CYS A 1 250 ? -12.499 3.701 24.763 1.00 90.81 250 CYS A N 1
ATOM 1966 C CA . CYS A 1 250 ? -12.380 3.980 26.184 1.00 90.81 250 CYS A CA 1
ATOM 1967 C C . CYS A 1 250 ? -10.904 3.847 26.600 1.00 90.81 250 CYS A C 1
ATOM 1969 O O . CYS A 1 250 ? -10.260 2.864 26.207 1.00 90.81 250 CYS A O 1
ATOM 1971 N N . PRO A 1 251 ? -10.346 4.798 27.372 1.00 91.50 251 PRO A N 1
ATOM 1972 C CA . PRO A 1 251 ? -8.996 4.646 27.889 1.00 91.50 251 PRO A CA 1
ATOM 1973 C C . PRO A 1 251 ? -8.899 3.370 28.724 1.00 91.50 251 PRO A C 1
ATOM 1975 O O . PRO A 1 251 ? -9.793 3.079 29.521 1.00 91.50 251 PRO A O 1
ATOM 1978 N N . ILE A 1 252 ? -7.806 2.618 28.569 1.00 89.81 252 ILE A N 1
ATOM 1979 C CA . ILE A 1 252 ? -7.694 1.256 29.119 1.00 89.81 252 ILE A CA 1
ATOM 1980 C C . ILE A 1 252 ? -7.987 1.174 30.627 1.00 89.81 252 ILE A C 1
ATOM 1982 O O . ILE A 1 252 ? -8.622 0.225 31.081 1.00 89.81 252 ILE A O 1
ATOM 1986 N N . LYS A 1 253 ? -7.594 2.204 31.391 1.00 90.38 253 LYS A N 1
ATOM 1987 C CA . LYS A 1 253 ? -7.789 2.292 32.848 1.00 90.38 253 LYS A CA 1
ATOM 1988 C C . LYS A 1 253 ? -9.263 2.280 33.266 1.00 90.38 253 LYS A C 1
ATOM 1990 O O . LYS A 1 253 ? -9.584 1.767 34.328 1.00 90.38 253 LYS A O 1
ATOM 1995 N N . PHE A 1 254 ? -10.143 2.818 32.423 1.00 91.62 254 PHE A N 1
ATOM 1996 C CA . PHE A 1 254 ? -11.577 2.947 32.692 1.00 91.62 254 PHE A CA 1
ATOM 1997 C C . PHE A 1 254 ? -12.405 1.913 31.927 1.00 91.62 254 PHE A C 1
ATOM 1999 O O . PHE A 1 254 ? -13.633 1.976 31.929 1.00 91.62 254 PHE A O 1
ATOM 2006 N N . LEU A 1 255 ? -11.757 0.948 31.265 1.00 89.81 255 LEU A N 1
ATOM 2007 C CA . LEU A 1 255 ? -12.455 -0.053 30.468 1.00 89.81 255 LEU A CA 1
ATOM 2008 C C . LEU A 1 255 ? -13.375 -0.929 31.331 1.00 89.81 255 LEU A C 1
ATOM 2010 O O . LEU A 1 255 ? -14.476 -1.248 30.889 1.00 89.81 255 LEU A O 1
ATOM 2014 N N . SER A 1 256 ? -12.957 -1.291 32.549 1.00 90.00 256 SER A N 1
ATOM 2015 C CA . SER A 1 256 ? -13.766 -2.071 33.501 1.00 90.00 256 SER A CA 1
ATOM 2016 C C . SER A 1 256 ? -14.999 -1.298 33.980 1.00 90.00 256 SER A C 1
ATOM 2018 O O . SER A 1 256 ? -16.109 -1.834 33.961 1.00 90.00 256 SER A O 1
ATOM 2020 N N . GLU A 1 257 ? -14.830 -0.019 34.332 1.00 92.00 257 GLU A N 1
ATOM 2021 C CA . GLU A 1 257 ? -15.942 0.883 34.657 1.00 92.00 257 GLU A CA 1
ATOM 2022 C C . GLU A 1 257 ? -16.914 0.985 33.480 1.00 92.00 257 GLU A C 1
ATOM 2024 O O . GLU A 1 257 ? -18.107 0.760 33.647 1.00 92.00 257 GLU A O 1
ATOM 2029 N N . ASN A 1 258 ? -16.395 1.207 32.270 1.00 90.75 258 ASN A N 1
ATOM 2030 C CA . ASN A 1 258 ? -17.197 1.326 31.057 1.00 90.75 258 ASN A CA 1
ATOM 2031 C C . ASN A 1 258 ? -17.904 0.018 30.665 1.00 90.75 258 ASN A C 1
ATOM 2033 O O . ASN A 1 258 ? -18.932 0.044 29.996 1.00 90.75 258 ASN A O 1
ATOM 2037 N N . GLN A 1 259 ? -17.356 -1.145 31.028 1.00 88.69 259 GLN A N 1
ATOM 2038 C CA . GLN A 1 259 ? -18.028 -2.434 30.837 1.00 88.69 259 GLN A CA 1
ATOM 2039 C C . GLN A 1 259 ? -19.184 -2.628 31.820 1.00 88.69 259 GLN A C 1
ATOM 2041 O O . GLN A 1 259 ? -20.168 -3.272 31.453 1.00 88.69 259 GLN A O 1
ATOM 2046 N N . THR A 1 260 ? -19.057 -2.067 33.024 1.00 91.88 260 THR A N 1
ATOM 2047 C CA . THR A 1 260 ? -20.055 -2.151 34.094 1.00 91.88 260 THR A CA 1
ATOM 2048 C C . THR A 1 260 ? -21.190 -1.152 33.866 1.00 91.88 260 THR A C 1
ATOM 2050 O O . THR A 1 260 ? -22.351 -1.548 33.846 1.00 91.88 260 THR A O 1
ATOM 2053 N N . ASP A 1 261 ? -20.862 0.121 33.623 1.00 92.94 261 ASP A N 1
ATOM 2054 C CA . ASP A 1 261 ? -21.816 1.194 33.325 1.00 92.94 261 ASP A CA 1
ATOM 2055 C C . ASP A 1 261 ? -21.279 2.130 32.218 1.00 92.94 261 ASP A C 1
ATOM 2057 O O . ASP A 1 261 ? -20.643 3.156 32.493 1.00 92.94 261 ASP A O 1
ATOM 2061 N N . PRO A 1 262 ? -21.548 1.803 30.938 1.00 90.31 262 PRO A N 1
ATOM 2062 C CA . PRO A 1 262 ? -21.089 2.607 29.809 1.00 90.31 262 PRO A CA 1
ATOM 2063 C C . PRO A 1 262 ? -21.627 4.044 29.823 1.00 90.31 262 PRO A C 1
ATOM 2065 O O . PRO A 1 262 ? -20.949 4.967 29.371 1.00 90.31 262 PRO A O 1
ATOM 2068 N N . SER A 1 263 ? -22.854 4.245 30.315 1.00 91.19 263 SER A N 1
ATOM 2069 C CA . SER A 1 263 ? -23.522 5.549 30.299 1.00 91.19 263 SER A CA 1
ATOM 2070 C C . SER A 1 263 ? -22.882 6.498 31.305 1.00 91.19 263 SER A C 1
ATOM 2072 O O . SER A 1 263 ? -22.581 7.643 30.961 1.00 91.19 263 SER A O 1
ATOM 2074 N N . ALA A 1 264 ? -22.599 6.014 32.518 1.00 93.75 264 ALA A N 1
ATOM 2075 C CA . ALA A 1 264 ? -21.907 6.806 33.528 1.00 93.75 264 ALA A CA 1
ATOM 2076 C C . ALA A 1 264 ? -20.473 7.144 33.103 1.00 93.75 264 ALA A C 1
ATOM 2078 O O . ALA A 1 264 ? -20.056 8.298 33.217 1.00 93.75 264 ALA A O 1
ATOM 2079 N N . THR A 1 265 ? -19.714 6.180 32.568 1.00 91.94 265 THR A N 1
ATOM 2080 C CA . THR A 1 265 ? -18.343 6.452 32.106 1.00 91.94 265 THR A CA 1
ATOM 2081 C C . THR A 1 265 ? -18.321 7.448 30.949 1.00 91.94 265 THR A C 1
ATOM 2083 O O . THR A 1 265 ? -17.482 8.351 30.938 1.00 91.94 265 THR A O 1
ATOM 2086 N N . LYS A 1 266 ? -19.272 7.354 30.012 1.00 90.44 266 LYS A N 1
ATOM 2087 C CA . LYS A 1 266 ? -19.426 8.339 28.936 1.00 90.44 266 LYS A CA 1
ATOM 2088 C C . LYS A 1 266 ? -19.716 9.741 29.482 1.00 90.44 266 LYS A C 1
ATOM 2090 O O . LYS A 1 266 ? -19.048 10.683 29.070 1.00 90.44 266 LYS A O 1
ATOM 2095 N N . ALA A 1 267 ? -20.628 9.878 30.444 1.00 93.38 267 ALA A N 1
ATOM 2096 C CA . ALA A 1 267 ? -20.922 11.169 31.068 1.00 93.38 267 ALA A CA 1
ATOM 2097 C C . ALA A 1 267 ? -19.688 11.767 31.772 1.00 93.38 267 ALA A C 1
ATOM 2099 O O . ALA A 1 267 ? -19.421 12.960 31.641 1.00 93.38 267 ALA A O 1
ATOM 2100 N N . LYS A 1 268 ? -18.880 10.942 32.457 1.00 93.56 268 LYS A N 1
ATOM 2101 C CA . LYS A 1 268 ? -17.609 11.377 33.069 1.00 93.56 268 LYS A CA 1
ATOM 2102 C C . LYS A 1 268 ? -16.583 11.848 32.029 1.00 93.56 268 LYS A C 1
ATOM 2104 O O . LYS A 1 268 ? -15.819 12.770 32.315 1.00 93.56 268 LYS A O 1
ATOM 2109 N N . LEU A 1 269 ? -16.536 11.215 30.853 1.00 88.88 269 LEU A N 1
ATOM 2110 C CA . LEU A 1 269 ? -15.674 11.627 29.738 1.00 88.88 269 LEU A CA 1
ATOM 2111 C C . LEU A 1 269 ? -16.141 12.956 29.133 1.00 88.88 269 LEU A C 1
ATOM 2113 O O . LEU A 1 269 ? -15.328 13.859 28.961 1.00 88.88 269 LEU A O 1
ATOM 2117 N N . GLU A 1 270 ? -17.440 13.105 28.865 1.00 91.00 270 GLU A N 1
ATOM 2118 C CA . GLU A 1 270 ? -18.026 14.338 28.313 1.00 91.00 270 GLU A CA 1
ATOM 2119 C C . GLU A 1 270 ? -17.894 15.524 29.278 1.00 91.00 270 GLU A C 1
ATOM 2121 O O . GLU A 1 270 ? -17.591 16.637 28.855 1.00 91.00 270 GLU A O 1
ATOM 2126 N N . ALA A 1 271 ? -18.036 15.280 30.584 1.00 94.19 271 ALA A N 1
ATOM 2127 C CA . ALA A 1 271 ? -17.805 16.276 31.627 1.00 94.19 271 ALA A CA 1
ATOM 2128 C C . ALA A 1 271 ? -16.311 16.585 31.867 1.00 94.19 271 ALA A C 1
ATOM 2130 O O . ALA A 1 271 ? -15.989 17.434 32.697 1.00 94.19 271 ALA A O 1
ATOM 2131 N N . GLY A 1 272 ? -15.386 15.875 31.208 1.00 91.12 272 GLY A N 1
ATOM 2132 C CA . GLY A 1 272 ? -13.940 16.032 31.402 1.00 91.12 272 GLY A CA 1
ATOM 2133 C C . GLY A 1 272 ? -13.429 15.579 32.776 1.00 91.12 272 GLY A C 1
ATOM 2134 O O . GLY A 1 272 ? -12.302 15.899 33.152 1.00 91.12 272 GLY A O 1
ATOM 2135 N N . THR A 1 273 ? -14.240 14.835 33.537 1.00 93.19 273 THR A N 1
ATOM 2136 C CA . THR A 1 273 ? -13.842 14.251 34.830 1.00 93.19 273 THR A CA 1
ATOM 2137 C C . THR A 1 273 ? -12.780 13.173 34.624 1.00 93.19 273 THR A C 1
ATOM 2139 O O . THR A 1 273 ? -11.810 13.096 35.376 1.00 93.19 273 THR A O 1
ATOM 2142 N N . ILE A 1 274 ? -12.927 12.373 33.564 1.00 89.19 274 ILE A N 1
ATOM 2143 C CA . ILE A 1 274 ? -11.869 11.482 33.089 1.00 89.19 274 ILE A CA 1
ATOM 2144 C C . ILE A 1 274 ? -10.956 12.285 32.160 1.00 89.19 274 ILE A C 1
ATOM 2146 O O . ILE A 1 274 ? -11.323 12.600 31.028 1.00 89.19 274 ILE A O 1
ATOM 2150 N N . LYS A 1 275 ? -9.751 12.612 32.635 1.00 85.75 275 LYS A N 1
ATOM 2151 C CA . LYS A 1 275 ? -8.727 13.263 31.811 1.00 85.75 275 LYS A CA 1
ATOM 2152 C C . LYS A 1 275 ? -8.069 12.236 30.889 1.00 85.75 275 LYS A C 1
ATOM 2154 O O . LYS A 1 275 ? -7.435 11.298 31.367 1.00 85.75 275 LYS A O 1
ATOM 2159 N N . MET A 1 276 ? -8.188 12.439 29.578 1.00 83.06 276 MET A N 1
ATOM 2160 C CA . MET A 1 276 ? -7.353 11.746 28.595 1.00 83.06 276 MET A CA 1
ATOM 2161 C C . MET A 1 276 ? -6.043 12.512 28.428 1.00 83.06 276 MET A C 1
ATOM 2163 O O . MET A 1 276 ? -5.998 13.547 27.766 1.00 83.06 276 MET A O 1
ATOM 2167 N N . ASP A 1 277 ? -4.981 12.019 29.056 1.00 83.62 277 ASP A N 1
ATOM 2168 C CA . ASP A 1 277 ? -3.622 12.450 28.754 1.00 83.62 277 ASP A CA 1
ATOM 2169 C C . ASP A 1 277 ? -3.061 11.651 27.564 1.00 83.62 277 ASP A C 1
ATOM 2171 O O . ASP A 1 277 ? -3.592 10.611 27.174 1.00 83.62 277 ASP A O 1
ATOM 2175 N N . ALA A 1 278 ? -1.949 12.110 26.985 1.00 82.19 278 ALA A N 1
ATOM 2176 C CA . ALA A 1 278 ? -1.285 11.413 25.875 1.00 82.19 278 ALA A CA 1
ATOM 2177 C C . ALA A 1 278 ? -0.753 10.009 26.248 1.00 82.19 278 ALA A C 1
ATOM 2179 O O . ALA A 1 278 ? -0.220 9.299 25.398 1.00 82.19 278 ALA A O 1
ATOM 2180 N N . ARG A 1 279 ? -0.852 9.616 27.525 1.00 82.38 279 ARG A N 1
ATOM 2181 C CA . ARG A 1 279 ? -0.427 8.313 28.049 1.00 82.38 279 ARG A CA 1
ATOM 2182 C C . ARG A 1 279 ? -1.602 7.343 28.202 1.00 82.38 279 ARG A C 1
ATOM 2184 O O . ARG A 1 279 ? -1.388 6.133 28.172 1.00 82.38 279 ARG A O 1
ATOM 2191 N N . ALA A 1 280 ? -2.828 7.845 28.340 1.00 83.00 280 ALA A N 1
ATOM 2192 C CA . ALA A 1 280 ? -4.056 7.070 28.440 1.00 83.00 280 ALA A CA 1
ATOM 2193 C C . ALA A 1 280 ? -4.588 6.714 27.047 1.00 83.00 280 ALA A C 1
ATOM 2195 O O . ALA A 1 280 ? -5.608 7.230 26.586 1.00 83.00 280 ALA A O 1
ATOM 2196 N N . TRP A 1 281 ? -3.880 5.809 26.373 1.00 85.38 281 TRP A N 1
ATOM 2197 C CA . TRP A 1 281 ? -4.287 5.345 25.056 1.00 85.38 281 TRP A CA 1
ATOM 2198 C C . TRP A 1 281 ? -5.623 4.577 25.113 1.00 85.38 281 TRP A C 1
ATOM 2200 O O . TRP A 1 281 ? -5.958 3.956 26.133 1.00 85.38 281 TRP A O 1
ATOM 2210 N N . PRO A 1 282 ? -6.399 4.595 24.017 1.00 89.31 282 PRO A N 1
ATOM 2211 C CA . PRO A 1 282 ? -7.582 3.758 23.869 1.00 89.31 282 PRO A CA 1
ATOM 2212 C C . PRO A 1 282 ? -7.282 2.276 24.081 1.00 89.31 282 PRO A C 1
ATOM 2214 O O . PRO A 1 282 ? -6.211 1.797 23.701 1.00 89.31 282 PRO A O 1
ATOM 2217 N N . ALA A 1 283 ? -8.257 1.528 24.598 1.00 88.31 283 ALA A N 1
ATOM 2218 C CA . ALA A 1 283 ? -8.144 0.087 24.801 1.00 88.31 283 ALA A CA 1
ATOM 2219 C C . ALA A 1 283 ? -7.712 -0.679 23.536 1.00 88.31 283 ALA A C 1
ATOM 2221 O O . ALA A 1 283 ? -6.982 -1.660 23.645 1.00 88.31 283 ALA A O 1
ATOM 2222 N N . LEU A 1 284 ? -8.091 -0.201 22.343 1.00 87.50 284 LEU A N 1
ATOM 2223 C CA . LEU A 1 284 ? -7.681 -0.777 21.054 1.00 87.50 284 LEU A CA 1
ATOM 2224 C C . LEU A 1 284 ? -6.157 -0.876 20.865 1.00 87.50 284 LEU A C 1
ATOM 2226 O O . LEU A 1 284 ? -5.688 -1.746 20.138 1.00 87.50 284 LEU A O 1
ATOM 2230 N N . MET A 1 285 ? -5.390 0.024 21.482 1.00 87.19 285 MET A N 1
ATOM 2231 C CA . MET A 1 285 ? -3.934 0.100 21.313 1.00 87.19 285 MET A CA 1
ATOM 2232 C C . MET A 1 285 ? -3.183 -0.933 22.159 1.00 87.19 285 MET A C 1
ATOM 2234 O O . MET A 1 285 ? -1.978 -1.112 21.990 1.00 87.19 285 MET A O 1
ATOM 2238 N N . TYR A 1 286 ? -3.876 -1.613 23.074 1.00 84.38 286 TYR A N 1
ATOM 2239 C CA . TYR A 1 286 ? -3.278 -2.602 23.958 1.00 84.38 286 TYR A CA 1
ATOM 2240 C C . TYR A 1 286 ? -3.540 -4.005 23.424 1.00 84.38 286 TYR A C 1
ATOM 2242 O O . TYR A 1 286 ? -4.663 -4.372 23.074 1.00 84.38 286 TYR A O 1
ATOM 2250 N N . ARG A 1 287 ? -2.489 -4.828 23.392 1.00 78.56 287 ARG A N 1
ATOM 2251 C CA . ARG A 1 287 ? -2.629 -6.250 23.081 1.00 78.56 287 ARG A CA 1
ATOM 2252 C C . ARG A 1 287 ? -3.467 -6.902 24.177 1.00 78.56 287 ARG A C 1
ATOM 2254 O O . ARG A 1 287 ? -3.125 -6.793 25.353 1.00 78.56 287 ARG A O 1
ATOM 2261 N N . ALA A 1 288 ? -4.516 -7.624 23.792 1.00 63.59 288 ALA A N 1
ATOM 2262 C CA . ALA A 1 288 ? -5.197 -8.526 24.707 1.00 63.59 288 ALA A CA 1
ATOM 2263 C C . ALA A 1 288 ? -4.201 -9.622 25.117 1.00 63.59 288 ALA A C 1
ATOM 2265 O O . ALA A 1 288 ? -3.961 -10.575 24.375 1.00 63.59 288 ALA A O 1
ATOM 2266 N N . SER A 1 289 ? -3.555 -9.475 26.272 1.00 56.38 289 SER A N 1
ATOM 2267 C CA . SER A 1 289 ? -2.961 -10.625 26.935 1.00 56.38 289 SER A CA 1
ATOM 2268 C C . SER A 1 289 ? -4.136 -11.535 27.297 1.00 56.38 289 SER A C 1
ATOM 2270 O O . SER A 1 289 ? -5.129 -11.082 27.853 1.00 56.38 289 SER A O 1
ATOM 2272 N N . GLY A 1 290 ? -4.085 -12.823 26.957 1.00 50.97 290 GLY A N 1
ATOM 2273 C CA . GLY A 1 290 ? -5.166 -13.776 27.275 1.00 50.97 290 GLY A CA 1
ATOM 2274 C C . GLY A 1 290 ? -5.424 -13.969 28.780 1.00 50.97 290 GLY A C 1
ATOM 2275 O O . GLY A 1 290 ? -6.213 -14.823 29.168 1.00 50.97 290 GLY A O 1
ATOM 2276 N N . LYS A 1 291 ? -4.753 -13.193 29.635 1.00 48.31 291 LYS A N 1
ATOM 2277 C CA . LYS A 1 291 ? -5.016 -13.065 31.062 1.00 48.31 291 LYS A CA 1
ATOM 2278 C C . LYS A 1 291 ? -5.879 -11.821 31.233 1.00 48.31 291 LYS A C 1
ATOM 2280 O O . LYS A 1 291 ? -5.486 -10.756 30.770 1.00 48.31 291 LYS A O 1
ATOM 2285 N N . GLN A 1 292 ? -7.034 -11.954 31.889 1.00 48.88 292 GLN A N 1
ATOM 2286 C CA . GLN A 1 292 ? -7.817 -10.802 32.344 1.00 48.88 292 GLN A CA 1
ATOM 2287 C C . GLN A 1 292 ? -6.860 -9.739 32.889 1.00 48.88 292 GLN A C 1
ATOM 2289 O O . GLN A 1 292 ? -6.043 -10.043 33.760 1.00 48.88 292 GLN A O 1
ATOM 2294 N N . LEU A 1 293 ? -6.924 -8.530 32.328 1.00 49.31 293 LEU A N 1
ATOM 2295 C CA . LEU A 1 293 ? -6.168 -7.390 32.823 1.00 49.31 293 LEU A CA 1
ATOM 2296 C C . LEU A 1 293 ? -6.606 -7.153 34.271 1.00 49.31 293 LEU A C 1
ATOM 2298 O O . LEU A 1 293 ? -7.634 -6.528 34.523 1.00 49.31 293 LEU A O 1
ATOM 2302 N N . LYS A 1 294 ? -5.841 -7.690 35.224 1.00 42.84 294 LYS A N 1
ATOM 2303 C CA . LYS A 1 294 ? -5.851 -7.216 36.602 1.00 42.84 294 LYS A CA 1
ATOM 2304 C C . LYS A 1 294 ? -5.208 -5.840 36.551 1.00 42.84 294 LYS A C 1
ATOM 2306 O O . LYS A 1 294 ? -3.991 -5.714 36.469 1.00 42.84 294 LYS A O 1
ATOM 2311 N N . ILE A 1 295 ? -6.046 -4.819 36.438 1.00 46.38 295 ILE A N 1
ATOM 2312 C CA . ILE A 1 295 ? -5.608 -3.439 36.580 1.00 46.38 295 ILE A CA 1
ATOM 2313 C C . ILE A 1 295 ? -5.424 -3.244 38.082 1.00 46.38 295 ILE A C 1
ATOM 2315 O O . ILE A 1 295 ? -6.393 -2.977 38.789 1.00 46.38 295 ILE A O 1
ATOM 2319 N N . ASP A 1 296 ? -4.201 -3.443 38.570 1.00 42.41 296 ASP A N 1
ATOM 2320 C CA . ASP A 1 296 ? -3.849 -3.059 39.932 1.00 42.41 296 ASP A CA 1
ATOM 2321 C C . ASP A 1 296 ? -3.886 -1.528 40.003 1.00 42.41 296 ASP A C 1
ATOM 2323 O O . ASP A 1 296 ? -3.023 -0.819 39.481 1.00 42.41 296 ASP A O 1
ATOM 2327 N N . MET A 1 297 ? -4.972 -1.009 40.576 1.00 38.34 297 MET A N 1
ATOM 2328 C CA . MET A 1 297 ? -5.168 0.414 40.825 1.00 38.34 297 MET A CA 1
ATOM 2329 C C . MET A 1 297 ? -4.384 0.829 42.073 1.00 38.34 297 MET A C 1
ATOM 2331 O O . MET A 1 297 ? -4.958 1.033 43.138 1.00 38.34 297 MET A O 1
ATOM 2335 N N . THR A 1 298 ? -3.067 0.961 41.949 1.00 47.38 298 THR A N 1
ATOM 2336 C CA . THR A 1 298 ? -2.245 1.671 42.938 1.00 47.38 298 THR A CA 1
ATOM 2337 C C . THR A 1 298 ? -1.306 2.636 42.223 1.00 47.38 298 THR A C 1
ATOM 2339 O O . THR A 1 298 ? -0.201 2.268 41.826 1.00 47.38 298 THR A O 1
ATOM 2342 N N . SER A 1 299 ? -1.769 3.873 42.039 1.00 37.06 299 SER A N 1
ATOM 2343 C CA . SER A 1 299 ? -0.932 5.062 41.842 1.00 37.06 299 SER A CA 1
ATOM 2344 C C . SER A 1 299 ? -1.658 6.286 42.371 1.00 37.06 299 SER A C 1
ATOM 2346 O O . SER A 1 299 ? -2.794 6.497 41.881 1.00 37.06 299 SER A O 1
#

Secondary structure (DSSP, 8-state):
--------------PPP------------------PPPP--------------------------------------------------SPPPPHHHHHHHHHTTHHHHT-TT--HHHHHHHHHHHHHHHH-TT------HHHHHHHHTS-HHHHHHHHHHHHHHHHH-THHHHHHHTGGGGHHHHHHHHHHHHHHHHHHHHHHHHHHHHHHGGG-EETTEE-SS---TT-HHHHTTSGGGSTTTGGGGSBGGGHHHHHH-HHHHHHHHHTT-S---TTS-BGGGS---SS--------

Organism: NCBI:txid116603

Sequence (299 aa):
MSSHRRPGVASSSSDPPDSDSIYARGSSVTSFDSSPQPVKIGKRKSTSEPSKSSKRKRKAPENSGEELEIHDVKAKASKRPRLQDNRKEKGALTPRDQCLHFARWIPRGIDMFCILKDVFRIAPIIEDARAHLDDDSDADDMHNTLLANISKDMQDQMLRMFKKIITGAPYLQELIRGGRKKSDELQEILDEMQYLIGQVRSEDAAHLKRSIARYAVFNGKGLVPPVFPDTKESRAQMGLNHPQLARMLCPIKFLSENQTDPSATKAKLEAGTIKMDARAWPALMYRASGKQLKIDMTS

Foldseek 3Di:
DDDDDDDDDDDDDDDDDDPDDDDDDDDPDDDPDDDDDDDDDDDDDDDDDDDDDDDDDDDDDDDDDDDDDDDDPPDPDPDDDDPPPPPDPPDDQDLLSQLLVVLLCCCPPQNLPDQLVCLVVLLVLLVVCVVCVPDPPPPPPVSVVVVVVADPVRNVSSNSSSVVSCVSRVVLVVLVVVPPVSVVVNVVSSVSSVVSSVVSSVVVVVVCVQVVQQVDDDPNHRAVVRQGPPDPVSVCCDACNPLRNVLQQAQPLCSVVCVVPVPVSVVCVVVCVDPDDPVRGGNVVDDPPVDPPPPPPDD

pLDDT: mean 72.36, std 23.94, range [31.0, 98.69]

Radius of gyration: 33.56 Å; chains: 1; bounding box: 86×118×90 Å